Protein AF-A0A512RPQ0-F1 (afdb_monomer_lite)

Structure (mmCIF, N/CA/C/O backbone):
data_AF-A0A512RPQ0-F1
#
_entry.id   AF-A0A512RPQ0-F1
#
loop_
_atom_site.group_PDB
_atom_site.id
_atom_site.type_symbol
_atom_site.label_atom_id
_atom_site.label_alt_id
_atom_site.lab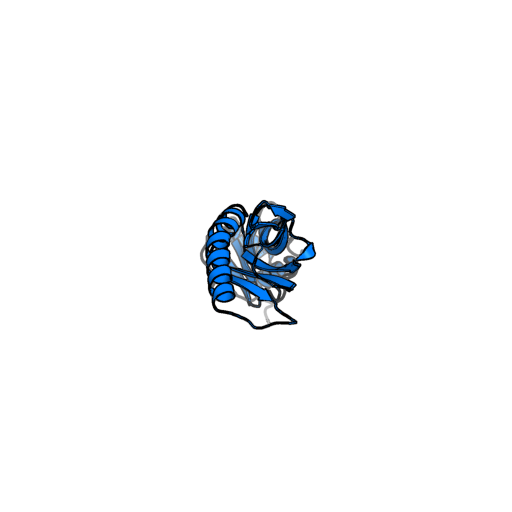el_comp_id
_atom_site.label_asym_id
_atom_site.label_entity_id
_atom_site.label_seq_id
_atom_site.pdbx_PDB_ins_code
_atom_site.Cartn_x
_atom_site.Cartn_y
_atom_site.Cartn_z
_atom_site.occupancy
_atom_site.B_iso_or_equiv
_atom_site.auth_seq_id
_atom_site.auth_comp_id
_atom_site.auth_asym_id
_atom_site.auth_atom_id
_atom_site.pdbx_PDB_model_num
ATOM 1 N N . MET A 1 1 ? -21.078 -18.024 54.873 1.00 38.22 1 MET A N 1
ATOM 2 C CA . MET A 1 1 ? -20.255 -17.509 53.762 1.00 38.22 1 MET A CA 1
ATOM 3 C C . MET A 1 1 ? -21.151 -16.568 52.993 1.00 38.22 1 MET A C 1
ATOM 5 O O . MET A 1 1 ? -22.166 -17.010 52.478 1.00 38.22 1 MET A O 1
ATOM 9 N N . THR A 1 2 ? -20.891 -15.272 53.087 1.00 39.38 2 THR A N 1
ATOM 10 C CA . THR A 1 2 ? -21.683 -14.231 52.428 1.00 39.38 2 THR A CA 1
ATOM 11 C C . THR A 1 2 ? -21.355 -14.255 50.941 1.00 39.38 2 THR A C 1
ATOM 13 O O . THR A 1 2 ? -20.220 -13.946 50.581 1.00 39.38 2 THR A O 1
ATOM 16 N N . HIS A 1 3 ? -22.319 -14.639 50.102 1.00 40.72 3 HIS A N 1
ATOM 17 C CA . HIS A 1 3 ? -22.303 -14.261 48.693 1.00 40.72 3 HIS A CA 1
ATOM 18 C C . HIS A 1 3 ? -22.231 -12.733 48.670 1.00 40.72 3 HIS A C 1
ATOM 20 O O . HIS A 1 3 ? -23.158 -12.063 49.116 1.00 40.72 3 HIS A O 1
ATOM 26 N N . LYS A 1 4 ? -21.081 -12.176 48.285 1.00 47.78 4 LYS A N 1
ATOM 27 C CA . LYS A 1 4 ? -21.067 -10.804 47.793 1.00 47.78 4 LYS A CA 1
ATOM 28 C C . LYS A 1 4 ? -21.765 -10.888 46.445 1.00 47.78 4 LYS A C 1
ATOM 30 O O . LYS A 1 4 ? -21.230 -11.530 45.546 1.00 47.78 4 LYS A O 1
ATOM 35 N N . ASP A 1 5 ? -22.965 -10.332 46.354 1.00 57.91 5 ASP A N 1
ATOM 36 C CA . ASP A 1 5 ? -23.601 -10.082 45.067 1.00 57.91 5 ASP A CA 1
ATOM 37 C C . ASP A 1 5 ? -22.694 -9.091 44.335 1.00 57.91 5 ASP A C 1
ATOM 39 O O . ASP A 1 5 ? -22.579 -7.924 44.721 1.00 57.91 5 ASP A O 1
ATOM 43 N N . TYR A 1 6 ? -21.930 -9.598 43.371 1.00 57.50 6 TYR A N 1
ATOM 44 C CA . TYR A 1 6 ? -21.186 -8.747 42.457 1.00 57.50 6 TYR A CA 1
ATOM 45 C C . TYR A 1 6 ? -22.211 -8.040 41.563 1.00 57.50 6 TYR A C 1
ATOM 47 O O . TYR A 1 6 ? -23.157 -8.700 41.123 1.00 57.50 6 TYR A O 1
ATOM 55 N N . PRO A 1 7 ? -22.074 -6.723 41.327 1.00 77.00 7 PRO A N 1
ATOM 56 C CA . PRO A 1 7 ? -22.971 -6.025 40.417 1.00 77.00 7 PRO A CA 1
ATOM 57 C C . PRO A 1 7 ? -22.894 -6.664 39.029 1.00 77.00 7 PRO A C 1
ATOM 59 O O . PRO A 1 7 ? -21.823 -7.088 38.590 1.00 77.00 7 PRO A O 1
ATOM 62 N N . THR A 1 8 ? -24.027 -6.725 38.337 1.00 88.69 8 THR A N 1
ATOM 63 C CA . THR A 1 8 ? -24.054 -7.075 36.912 1.00 88.69 8 THR A CA 1
ATOM 64 C C . THR A 1 8 ? -23.288 -6.024 36.099 1.00 88.69 8 THR A C 1
ATOM 66 O O . THR A 1 8 ? -23.140 -4.878 36.536 1.00 88.69 8 THR A O 1
ATOM 69 N N . MET A 1 9 ? -22.830 -6.375 34.890 1.00 91.75 9 MET A N 1
ATOM 70 C CA . MET A 1 9 ? -22.180 -5.415 33.979 1.00 91.75 9 MET A CA 1
ATOM 71 C C . MET A 1 9 ? -23.060 -4.181 33.750 1.00 91.75 9 MET A C 1
ATOM 73 O O . MET A 1 9 ? -22.595 -3.050 33.846 1.00 91.75 9 MET A O 1
ATOM 77 N N . THR A 1 10 ? -24.359 -4.398 33.530 1.00 91.38 10 THR A N 1
ATOM 78 C CA . THR A 1 10 ? -25.338 -3.325 33.320 1.00 91.38 10 THR A CA 1
ATOM 79 C C . THR A 1 10 ? -25.443 -2.388 34.521 1.00 91.38 10 THR A C 1
ATOM 81 O O . THR A 1 10 ? -25.441 -1.171 34.343 1.00 91.38 10 THR A O 1
ATOM 84 N N . GLU A 1 11 ? -25.512 -2.924 35.741 1.00 92.12 11 GLU A N 1
ATOM 85 C CA . GLU A 1 11 ? -25.555 -2.108 36.963 1.00 92.12 11 GLU A CA 1
ATOM 86 C C . GLU A 1 11 ? -24.256 -1.324 37.171 1.00 92.12 11 GLU A C 1
ATOM 88 O O . GLU A 1 11 ? -24.291 -0.167 37.588 1.00 92.12 11 GLU A O 1
ATOM 93 N N . TYR A 1 12 ? -23.112 -1.934 36.861 1.00 92.75 12 TYR A N 1
ATOM 94 C CA . TYR A 1 12 ? -21.813 -1.277 36.936 1.00 92.75 12 TYR A CA 1
ATOM 95 C C . TYR A 1 12 ? -21.713 -0.095 35.965 1.00 92.75 12 TYR A C 1
ATOM 97 O O . TYR A 1 12 ? -21.426 1.028 36.390 1.00 92.75 12 TYR A O 1
ATOM 105 N N . CYS A 1 13 ? -22.023 -0.321 34.685 1.00 93.31 13 CYS A N 1
ATOM 106 C CA . CYS A 1 13 ? -21.979 0.715 33.658 1.00 93.31 13 CYS A CA 1
ATOM 107 C C . CYS A 1 13 ? -22.966 1.857 33.956 1.00 93.31 13 CYS A C 1
ATOM 109 O O . CYS A 1 13 ? -22.614 3.032 33.822 1.00 93.31 13 CYS A O 1
ATOM 111 N N . GLN A 1 14 ? -24.178 1.540 34.429 1.00 93.38 14 GLN A N 1
ATOM 112 C CA . GLN A 1 14 ? -25.149 2.552 34.863 1.00 93.38 14 GLN A CA 1
ATOM 113 C C . GLN A 1 14 ? -24.610 3.380 36.020 1.00 93.38 14 GLN A C 1
ATOM 115 O O . GLN A 1 14 ? -24.594 4.600 35.931 1.00 93.38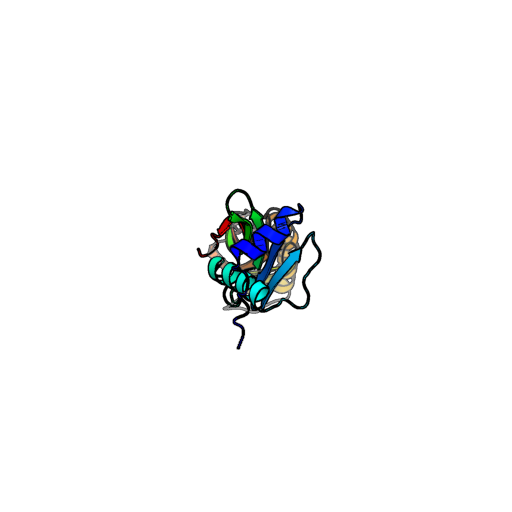 14 GLN A O 1
ATOM 120 N N . LYS A 1 15 ? -24.085 2.747 37.068 1.00 92.75 15 LYS A N 1
ATOM 121 C CA . LYS A 1 15 ? -23.575 3.461 38.243 1.00 92.75 15 LYS A CA 1
ATOM 122 C C . LYS A 1 15 ? -22.440 4.437 37.915 1.00 92.75 15 LYS A C 1
ATOM 124 O O . LYS A 1 15 ? -22.355 5.500 38.530 1.00 92.75 15 LYS A O 1
ATOM 129 N N . ILE A 1 16 ? -21.556 4.085 36.981 1.00 91.75 16 ILE A N 1
ATOM 130 C CA . ILE A 1 16 ? -20.488 4.991 36.527 1.00 91.75 16 ILE A CA 1
ATOM 131 C C . ILE A 1 16 ? -21.090 6.174 35.770 1.00 91.75 16 ILE A C 1
ATOM 133 O O . ILE A 1 16 ? -20.804 7.332 36.075 1.00 91.75 16 ILE A O 1
ATOM 137 N N . THR A 1 17 ? -21.966 5.885 34.812 1.00 92.75 17 THR A N 1
ATOM 138 C CA . THR A 1 17 ? -22.524 6.907 33.917 1.00 92.75 17 THR A CA 1
ATOM 139 C C . THR A 1 17 ? -23.628 7.761 34.555 1.00 92.75 17 THR A C 1
ATOM 141 O O . THR A 1 17 ? -23.876 8.876 34.100 1.00 92.75 17 THR A O 1
ATOM 144 N N . GLU A 1 18 ? -24.224 7.323 35.669 1.00 88.94 18 GLU A N 1
ATOM 145 C CA . GLU A 1 18 ? -25.220 8.059 36.467 1.00 88.94 18 GLU A CA 1
ATOM 146 C C . GLU A 1 18 ? -24.722 9.438 36.923 1.00 88.94 18 GLU A C 1
ATOM 148 O O . GLU A 1 18 ? -25.510 10.381 37.018 1.00 88.94 18 GLU A O 1
ATOM 153 N N . ASN A 1 19 ? -23.415 9.579 37.170 1.00 84.75 19 ASN A N 1
ATOM 154 C CA . ASN A 1 19 ? -22.797 10.844 37.582 1.00 84.75 19 ASN A CA 1
ATOM 155 C C . ASN A 1 19 ? -22.279 11.681 36.398 1.00 84.75 19 ASN A C 1
ATOM 157 O O . ASN A 1 19 ? -21.531 12.636 36.603 1.00 84.75 19 ASN A O 1
ATOM 161 N N . GLY A 1 20 ? -22.654 11.325 35.166 1.00 88.62 20 GLY A N 1
ATOM 162 C CA . GLY A 1 20 ? -22.197 11.986 33.943 1.00 88.62 20 GLY A CA 1
ATOM 163 C C . GLY A 1 20 ? -20.770 11.623 33.531 1.00 88.62 20 GLY A C 1
ATOM 164 O O . GLY A 1 20 ? -20.212 12.298 32.671 1.00 88.62 20 GLY A O 1
ATOM 165 N N . GLN A 1 21 ? -20.174 10.590 34.138 1.00 94.44 21 GLN A N 1
ATOM 166 C CA . GLN A 1 21 ? -18.885 10.067 33.689 1.00 94.44 21 GLN A CA 1
ATOM 167 C C . GLN A 1 21 ? -19.060 9.283 32.384 1.00 94.44 21 GLN A C 1
ATOM 169 O O . GLN A 1 21 ? -20.107 8.674 32.161 1.00 94.44 21 GLN A O 1
ATOM 174 N N . GLN A 1 22 ? -18.035 9.272 31.539 1.00 95.81 22 GLN A N 1
ATOM 175 C CA . GLN A 1 22 ? -18.011 8.510 30.293 1.00 95.81 22 GLN A CA 1
ATOM 176 C C . GLN A 1 22 ? -17.187 7.246 30.485 1.00 95.81 22 GLN A C 1
ATOM 178 O O . GLN A 1 22 ? -16.005 7.336 30.792 1.00 95.81 22 GLN A O 1
ATOM 183 N N . LEU A 1 23 ? -17.815 6.086 30.309 1.00 97.06 23 LEU A N 1
ATOM 184 C CA . LEU A 1 23 ? -17.139 4.792 30.273 1.00 97.06 23 LEU A CA 1
ATOM 185 C C . LEU A 1 23 ? -16.876 4.422 28.813 1.00 97.06 23 LEU A C 1
ATOM 187 O O . LEU A 1 23 ? -17.834 4.322 28.043 1.00 97.06 23 LEU A O 1
ATOM 191 N N . CYS A 1 24 ? -15.610 4.217 28.462 1.00 98.00 24 CYS A N 1
ATOM 192 C CA . CYS A 1 24 ? -15.163 3.873 27.118 1.00 98.00 24 CYS A CA 1
ATOM 193 C C . CYS A 1 24 ? -14.349 2.576 27.135 1.00 98.00 24 CYS A C 1
ATOM 195 O O . CYS A 1 24 ? -13.594 2.331 28.079 1.00 98.00 24 CYS A O 1
ATOM 197 N N . VAL A 1 25 ? -14.501 1.766 26.090 1.00 98.00 25 VAL A N 1
ATOM 198 C CA . VAL A 1 25 ? -13.551 0.708 25.739 1.00 98.00 25 VAL A CA 1
ATOM 199 C C . VAL A 1 25 ? -13.024 1.004 24.343 1.00 98.00 25 VAL A C 1
ATOM 201 O O . VAL A 1 25 ? -13.810 1.097 23.401 1.00 98.00 25 VAL A O 1
ATOM 204 N N . SER A 1 26 ? -11.711 1.154 24.219 1.00 98.06 26 SER A N 1
ATOM 205 C CA . SER A 1 26 ? -11.010 1.405 22.961 1.00 98.06 26 SER A CA 1
ATOM 206 C C . SER A 1 26 ? -10.099 0.242 22.603 1.00 98.06 26 SER A C 1
ATOM 208 O O . SER A 1 26 ? -9.680 -0.519 23.477 1.00 98.06 26 SER A O 1
ATOM 210 N N . TRP A 1 27 ? -9.771 0.110 21.324 1.00 97.75 27 TRP A N 1
ATOM 211 C CA . TRP A 1 27 ? -8.785 -0.849 20.844 1.00 97.75 27 TRP A CA 1
ATOM 212 C C . TRP A 1 27 ? -7.897 -0.250 19.768 1.00 97.75 27 TRP A C 1
ATOM 214 O O . TRP A 1 27 ? -8.285 0.654 19.027 1.00 97.75 27 TRP A O 1
ATOM 224 N N . ASN A 1 28 ? -6.690 -0.793 19.696 1.00 97.31 28 ASN A N 1
ATOM 225 C CA . ASN A 1 28 ? -5.739 -0.539 18.632 1.00 97.31 28 ASN A CA 1
ATOM 226 C C . ASN A 1 28 ? -4.944 -1.823 18.392 1.00 97.31 28 ASN A C 1
ATOM 228 O O . ASN A 1 28 ? -4.470 -2.451 19.344 1.00 97.31 28 ASN A O 1
ATOM 232 N N . GLY A 1 29 ? -4.819 -2.235 17.138 1.00 95.81 29 GLY A N 1
ATOM 233 C CA . GLY A 1 29 ? -4.060 -3.429 16.802 1.00 95.81 29 GLY A CA 1
ATOM 234 C C . GLY A 1 29 ? -3.979 -3.701 15.313 1.00 95.81 29 GLY A C 1
ATOM 235 O O . GLY A 1 29 ? -4.587 -3.009 14.508 1.00 95.81 29 GLY A O 1
ATOM 236 N N . GLY A 1 30 ? -3.222 -4.730 14.961 1.00 94.12 30 GLY A N 1
ATOM 237 C CA . GLY A 1 30 ? -2.952 -5.124 13.588 1.00 94.12 30 GLY A CA 1
ATOM 238 C C . GLY A 1 30 ? -1.666 -5.932 13.462 1.00 94.12 30 GLY A C 1
ATOM 239 O O . GLY A 1 30 ? -0.880 -6.024 14.414 1.00 94.12 30 GLY A O 1
ATOM 240 N N . HIS A 1 31 ? -1.445 -6.487 12.269 1.00 86.81 31 HIS A N 1
ATOM 241 C CA . HIS A 1 31 ? -0.283 -7.288 11.848 1.00 86.81 31 HIS A CA 1
ATOM 242 C C . HIS A 1 31 ? -0.066 -8.578 12.651 1.00 86.81 31 HIS A C 1
ATOM 244 O O . HIS A 1 31 ? -0.156 -9.659 12.079 1.00 86.81 31 HIS A O 1
ATOM 250 N N . ASP A 1 32 ? 0.162 -8.480 13.961 1.00 90.69 32 ASP A N 1
ATOM 251 C CA . ASP A 1 32 ? 0.341 -9.598 14.901 1.00 90.69 32 ASP A CA 1
ATOM 252 C C . ASP A 1 32 ? 0.050 -9.218 16.373 1.00 90.69 32 ASP A C 1
ATOM 254 O O . ASP A 1 32 ? 0.278 -10.019 17.287 1.00 90.69 32 ASP A O 1
ATOM 258 N N . SER A 1 33 ? -0.387 -7.985 16.650 1.00 93.19 33 SER A N 1
ATOM 259 C CA . SER A 1 33 ? -0.555 -7.505 18.023 1.00 93.19 33 SER A CA 1
ATOM 260 C C . SER A 1 33 ? -1.621 -6.433 18.144 1.00 93.19 33 SER A C 1
ATOM 262 O O . SER A 1 33 ? -1.824 -5.641 17.233 1.00 93.19 33 SER A O 1
ATOM 264 N N . GLY A 1 34 ? -2.250 -6.361 19.308 1.00 94.69 34 GLY A N 1
ATOM 265 C CA . GLY A 1 34 ? -3.206 -5.318 19.628 1.00 94.69 34 GLY A CA 1
ATOM 266 C C . GLY A 1 34 ? -3.589 -5.365 21.093 1.00 94.69 34 GLY A C 1
ATOM 267 O O . GLY A 1 34 ? -3.146 -6.245 21.839 1.00 94.69 34 GLY A O 1
ATOM 268 N N . TYR A 1 35 ? -4.396 -4.403 21.505 1.00 95.44 35 TYR A N 1
ATOM 269 C CA . TYR A 1 35 ? -4.882 -4.307 22.869 1.00 95.44 35 TYR A CA 1
ATOM 270 C C . TYR A 1 35 ? -6.280 -3.701 22.910 1.00 95.44 35 TYR A C 1
ATOM 272 O O . TYR A 1 35 ? -6.686 -2.964 22.013 1.00 95.44 35 TYR A O 1
ATOM 280 N N . PHE A 1 36 ? -6.986 -4.014 23.993 1.00 97.38 36 PHE A N 1
ATOM 281 C CA . PHE A 1 36 ? -8.195 -3.324 24.411 1.00 97.38 36 PHE A CA 1
ATOM 282 C C . PHE A 1 36 ? -7.905 -2.614 25.729 1.00 97.38 36 PHE A C 1
ATOM 284 O O . PHE A 1 36 ? -7.270 -3.179 26.620 1.00 97.38 36 PHE A O 1
ATOM 291 N N . GLU A 1 37 ? -8.398 -1.394 25.863 1.00 97.44 37 GLU A N 1
ATOM 292 C CA . GLU A 1 37 ? -8.243 -0.569 27.052 1.00 97.44 37 GLU A CA 1
ATOM 293 C C . GLU A 1 37 ? -9.599 -0.033 27.486 1.00 97.44 37 GLU A C 1
ATOM 295 O O . GLU A 1 37 ? -10.428 0.355 26.668 1.00 97.44 37 GLU A O 1
ATOM 300 N N . MET A 1 38 ? -9.822 0.004 28.797 1.00 97.94 38 MET A N 1
ATOM 301 C CA . MET A 1 38 ? -10.979 0.669 29.382 1.00 97.94 38 MET A CA 1
ATOM 302 C C . MET A 1 38 ? -10.546 2.011 29.963 1.00 97.94 38 MET A C 1
ATOM 304 O O . MET A 1 38 ? -9.539 2.084 30.670 1.00 97.94 38 MET A O 1
ATOM 308 N N . SER A 1 39 ? -11.338 3.055 29.734 1.00 97.62 39 SER A N 1
ATOM 309 C CA . SER A 1 39 ? -11.136 4.367 30.346 1.00 97.62 39 SER A CA 1
ATOM 310 C C . SER A 1 39 ? -12.424 4.940 30.934 1.00 97.62 39 SER A C 1
ATOM 312 O O . SER A 1 39 ? -13.539 4.630 30.498 1.00 97.62 39 SER A O 1
ATOM 314 N N . ILE A 1 40 ? -12.270 5.783 31.957 1.00 96.56 40 ILE A N 1
ATOM 315 C CA . ILE A 1 40 ? -13.357 6.585 32.522 1.00 96.56 40 ILE A CA 1
ATOM 316 C C . ILE A 1 40 ? -12.955 8.051 32.432 1.00 96.56 40 ILE A C 1
ATOM 318 O O . ILE A 1 40 ? -11.970 8.451 33.041 1.00 96.56 40 ILE A O 1
ATOM 322 N N . ASN A 1 41 ? -13.734 8.863 31.713 1.00 95.06 41 ASN A N 1
ATOM 323 C CA . ASN A 1 41 ? -13.396 10.264 31.431 1.00 95.06 41 ASN A CA 1
ATOM 324 C C . ASN A 1 41 ? -11.974 10.420 30.854 1.00 95.06 41 ASN A C 1
ATOM 326 O O . ASN A 1 41 ? -11.223 11.273 31.318 1.00 95.06 41 ASN A O 1
ATOM 330 N N . GLU A 1 42 ? -11.609 9.570 29.888 1.00 93.69 42 GLU A N 1
ATOM 331 C CA . GLU A 1 42 ? -10.286 9.539 29.234 1.00 93.69 42 GLU A CA 1
ATOM 332 C C . GLU A 1 42 ? -9.121 9.070 30.134 1.00 93.69 42 GLU A C 1
ATOM 334 O O . GLU A 1 42 ? -7.993 8.944 29.663 1.00 93.69 42 GLU A O 1
ATOM 339 N N . GLU A 1 43 ? -9.363 8.740 31.409 1.00 96.88 43 GLU A N 1
ATOM 340 C CA . GLU A 1 43 ? -8.353 8.128 32.281 1.00 96.88 43 GLU A CA 1
ATOM 341 C C . GLU A 1 43 ? -8.367 6.601 32.124 1.00 96.88 43 GLU A C 1
ATOM 343 O O . GLU A 1 43 ? -9.354 5.941 32.467 1.00 96.88 43 GLU A O 1
ATOM 348 N N . ILE A 1 44 ? -7.270 6.043 31.599 1.00 96.81 44 ILE A N 1
ATOM 349 C CA . ILE A 1 44 ? -7.082 4.599 31.400 1.00 96.81 44 ILE A CA 1
ATOM 350 C C . ILE A 1 44 ? -7.046 3.877 32.750 1.00 96.81 44 ILE A C 1
ATOM 352 O O . ILE A 1 44 ? -6.416 4.318 33.714 1.00 96.81 44 ILE A O 1
ATOM 356 N N . ILE A 1 45 ? -7.718 2.732 32.809 1.00 96.38 45 ILE A N 1
ATOM 357 C CA . ILE A 1 45 ? -7.700 1.838 33.961 1.00 96.38 45 ILE A CA 1
ATOM 358 C C . ILE A 1 45 ? -6.556 0.836 33.783 1.00 96.38 45 ILE A C 1
ATOM 360 O O . ILE A 1 45 ? -6.735 -0.222 33.189 1.00 96.38 45 ILE A O 1
ATOM 364 N N . ASP A 1 46 ? -5.391 1.146 34.355 1.00 93.00 46 ASP A N 1
ATOM 365 C CA . ASP A 1 46 ? -4.176 0.318 34.234 1.00 93.00 46 ASP A CA 1
ATOM 366 C C . ASP A 1 46 ? -4.321 -1.104 34.806 1.00 93.00 46 ASP A C 1
ATOM 368 O O . ASP A 1 46 ? -3.556 -2.011 34.480 1.00 93.00 46 ASP A O 1
ATOM 372 N N . THR A 1 47 ? -5.239 -1.310 35.753 1.00 94.12 47 THR A N 1
ATOM 373 C CA . THR A 1 47 ? -5.447 -2.615 36.401 1.00 94.12 47 THR A CA 1
ATOM 374 C C . THR A 1 47 ? -6.937 -2.893 36.556 1.00 94.12 47 THR A C 1
ATOM 376 O O . THR A 1 47 ? -7.489 -2.665 37.638 1.00 94.12 47 THR A O 1
ATOM 379 N N . PRO A 1 48 ? -7.599 -3.358 35.481 1.00 94.44 48 PRO A N 1
ATOM 380 C CA . PRO A 1 48 ? -9.015 -3.672 35.520 1.00 94.44 48 PRO A CA 1
ATOM 381 C C . PRO A 1 48 ? -9.300 -4.831 36.486 1.00 94.44 48 PRO A C 1
ATOM 383 O O . PRO A 1 48 ? -8.550 -5.809 36.543 1.00 94.44 48 PRO A O 1
ATOM 386 N N . ASP A 1 49 ? -10.384 -4.731 37.251 1.00 94.81 49 ASP A N 1
ATOM 387 C CA . ASP A 1 49 ? -10.910 -5.828 38.063 1.00 94.81 49 ASP A CA 1
ATOM 388 C C . ASP A 1 49 ? -11.628 -6.893 37.208 1.00 94.81 49 ASP A C 1
ATOM 390 O O . ASP A 1 49 ? -11.763 -6.757 35.992 1.00 94.81 49 ASP A O 1
ATOM 394 N N . ASP A 1 50 ? -12.077 -7.987 37.831 1.00 94.81 50 ASP A N 1
ATOM 395 C CA . ASP A 1 50 ? -12.720 -9.106 37.123 1.00 94.81 50 ASP A CA 1
ATOM 396 C C . ASP A 1 50 ? -13.943 -8.671 36.291 1.00 94.81 50 ASP A C 1
ATOM 398 O O . ASP A 1 50 ? -14.186 -9.222 35.219 1.00 94.81 50 ASP A O 1
ATOM 402 N N . LEU A 1 51 ? -14.720 -7.687 36.763 1.00 93.56 51 LEU A N 1
ATOM 403 C CA . LEU A 1 51 ? -15.914 -7.219 36.057 1.00 93.56 51 LEU A CA 1
ATOM 404 C C . LEU A 1 51 ? -15.543 -6.308 34.885 1.00 93.56 51 LEU A C 1
ATOM 406 O O . LEU A 1 51 ? -16.145 -6.408 33.819 1.00 93.56 51 LEU A O 1
ATOM 410 N N . GLN A 1 52 ? -14.549 -5.442 35.075 1.00 95.31 52 GLN A N 1
ATOM 411 C CA . GLN A 1 52 ? -14.021 -4.583 34.019 1.00 95.31 52 GLN A CA 1
ATOM 412 C C . GLN A 1 52 ? -13.365 -5.404 32.902 1.00 95.31 52 GLN A C 1
ATOM 414 O O . GLN A 1 52 ? -13.636 -5.144 31.733 1.00 95.31 52 GLN A O 1
ATOM 419 N N . ASN A 1 53 ? -12.588 -6.439 33.247 1.00 96.00 53 ASN A N 1
ATOM 420 C CA . ASN A 1 53 ? -12.045 -7.383 32.265 1.00 96.00 53 ASN A CA 1
ATOM 421 C C . ASN A 1 53 ? -13.163 -8.106 31.511 1.00 96.00 53 ASN A C 1
ATOM 423 O O . ASN A 1 53 ? -13.117 -8.182 30.294 1.00 96.00 53 ASN A O 1
ATOM 427 N N . ALA A 1 54 ? -14.219 -8.546 32.199 1.00 94.88 54 ALA A N 1
ATOM 428 C CA . ALA A 1 54 ? -15.338 -9.201 31.528 1.00 94.88 54 ALA A CA 1
ATOM 429 C C . ALA A 1 54 ? -16.089 -8.266 30.553 1.00 94.88 54 ALA A C 1
ATOM 431 O O . ALA A 1 54 ? -16.653 -8.734 29.567 1.00 94.88 54 ALA A O 1
ATOM 432 N N . ILE A 1 55 ? -16.113 -6.951 30.812 1.00 95.88 55 ILE A N 1
ATOM 433 C CA . ILE A 1 55 ? -16.631 -5.961 29.854 1.00 95.88 55 ILE A CA 1
ATOM 434 C C . ILE A 1 55 ? -15.686 -5.845 28.655 1.00 95.88 55 ILE A C 1
ATOM 436 O O . ILE A 1 55 ? -16.163 -5.857 27.528 1.00 95.88 55 ILE A O 1
ATOM 440 N N . ILE A 1 56 ? -14.372 -5.755 28.883 1.00 96.56 56 ILE A N 1
ATOM 441 C CA . ILE A 1 56 ? -13.370 -5.724 27.806 1.00 96.56 56 ILE A CA 1
ATOM 442 C C . ILE A 1 56 ? -13.500 -6.967 26.916 1.00 96.56 56 ILE A C 1
ATOM 444 O O . ILE A 1 56 ? -13.608 -6.823 25.702 1.00 96.56 56 ILE A O 1
ATOM 448 N N . ASP A 1 57 ? -13.579 -8.155 27.516 1.00 95.25 57 ASP A N 1
ATOM 449 C CA . ASP A 1 57 ? -13.743 -9.429 26.809 1.00 95.25 57 ASP A CA 1
ATOM 450 C C . ASP A 1 57 ? -15.036 -9.447 25.981 1.00 95.25 57 ASP A C 1
ATOM 452 O O . ASP A 1 57 ? -15.021 -9.847 24.822 1.00 95.25 57 ASP A O 1
ATOM 456 N N . LEU A 1 58 ? -16.150 -8.939 26.530 1.00 95.00 58 LEU A N 1
ATOM 457 C CA . LEU A 1 58 ? -17.404 -8.810 25.782 1.00 95.00 58 LEU A CA 1
ATOM 458 C C . LEU A 1 58 ? -17.231 -7.926 24.540 1.00 95.00 58 LEU A C 1
ATOM 460 O O . LEU A 1 58 ? -17.764 -8.260 23.483 1.00 95.00 58 LEU A O 1
ATOM 464 N N . ILE A 1 59 ? -16.526 -6.796 24.657 1.00 96.19 59 ILE A N 1
ATOM 465 C CA . ILE A 1 59 ? -16.266 -5.926 23.505 1.00 96.19 59 ILE A CA 1
ATOM 466 C C . ILE A 1 59 ? -15.361 -6.637 22.495 1.00 96.19 59 ILE A C 1
ATOM 468 O O . ILE A 1 59 ? -15.694 -6.659 21.312 1.00 96.19 59 ILE A O 1
ATOM 472 N N . ALA A 1 60 ? -14.281 -7.274 22.952 1.00 95.06 60 ALA A N 1
ATOM 473 C CA . ALA A 1 60 ? -13.344 -8.004 22.101 1.00 95.06 60 ALA A CA 1
ATOM 474 C C . ALA A 1 60 ? -14.011 -9.146 21.316 1.00 95.06 60 ALA A C 1
ATOM 476 O O . ALA A 1 60 ? -13.765 -9.311 20.122 1.00 95.06 60 ALA A O 1
ATOM 477 N N . ASP A 1 61 ? -14.916 -9.887 21.956 1.00 93.62 61 ASP A N 1
ATOM 478 C CA . ASP A 1 61 ? -15.682 -10.961 21.319 1.00 93.62 61 ASP A CA 1
ATOM 479 C C . ASP A 1 61 ? -16.665 -10.437 20.254 1.00 93.62 61 ASP A C 1
ATOM 481 O O . ASP A 1 61 ? -17.029 -11.172 19.337 1.00 93.62 61 ASP A O 1
ATOM 485 N N . ASN A 1 62 ? -17.119 -9.181 20.360 1.00 94.00 62 ASN A N 1
ATOM 486 C CA . ASN A 1 62 ? -18.061 -8.581 19.408 1.00 94.00 62 ASN A CA 1
ATOM 487 C C . ASN A 1 62 ? -17.379 -7.858 18.240 1.00 94.00 62 ASN A C 1
ATOM 489 O O . ASN A 1 62 ? -18.016 -7.680 17.202 1.00 94.00 62 ASN A O 1
ATOM 493 N N . THR A 1 63 ? -16.124 -7.431 18.390 1.00 92.06 63 THR A N 1
ATOM 494 C CA . THR A 1 63 ? -15.347 -6.841 17.287 1.00 92.06 63 THR A CA 1
ATOM 495 C C . THR A 1 63 ? -14.691 -7.900 16.396 1.00 92.06 63 THR A C 1
ATOM 497 O O . THR A 1 63 ? -14.314 -7.592 15.272 1.00 92.06 63 THR A O 1
ATOM 500 N N . ASP A 1 64 ? -14.604 -9.153 16.864 1.00 89.19 64 ASP A N 1
ATOM 501 C CA . ASP A 1 64 ? -14.097 -10.323 16.121 1.00 89.19 64 ASP A CA 1
ATOM 502 C C . ASP A 1 64 ? -12.646 -10.170 15.617 1.00 89.19 64 ASP A C 1
ATOM 504 O O . ASP A 1 64 ? -12.217 -10.818 14.662 1.00 89.19 64 ASP A O 1
ATOM 508 N N . TYR A 1 65 ? -11.846 -9.331 16.287 1.00 89.69 65 TYR A N 1
ATOM 509 C CA . TYR A 1 65 ? -10.428 -9.147 15.954 1.00 89.69 65 TYR A CA 1
ATOM 510 C C . TYR A 1 65 ? -9.515 -10.238 16.519 1.00 89.69 65 TYR A C 1
ATOM 512 O O . TYR A 1 65 ? -8.374 -10.384 16.072 1.00 89.69 65 TYR A O 1
ATOM 520 N N . GLY A 1 66 ? -10.002 -11.043 17.469 1.00 87.25 66 GLY A N 1
ATOM 521 C CA . GLY A 1 66 ? -9.274 -12.180 18.030 1.00 87.25 66 GLY A CA 1
ATOM 522 C C . GLY A 1 66 ? -7.881 -11.794 18.536 1.00 87.25 66 GLY A C 1
ATOM 523 O O . GLY A 1 66 ? -7.741 -11.026 19.481 1.00 87.25 66 GLY A O 1
ATOM 524 N N . SER A 1 67 ? -6.834 -12.344 17.913 1.00 86.56 67 SER A N 1
ATOM 525 C CA . SER A 1 67 ? -5.437 -12.043 18.256 1.00 86.56 67 SER A CA 1
ATOM 526 C C . SER A 1 67 ? -4.837 -10.859 17.489 1.00 86.56 67 SER A C 1
ATOM 528 O O . SER A 1 67 ? -3.627 -10.671 17.563 1.00 86.56 67 SER A O 1
ATOM 530 N N . PHE A 1 68 ? -5.635 -10.121 16.710 1.00 92.75 68 PHE A N 1
ATOM 531 C CA . PHE A 1 68 ? -5.184 -9.074 15.781 1.00 92.75 68 PHE A CA 1
ATOM 532 C C . PHE A 1 68 ? -4.185 -9.560 14.713 1.00 92.75 68 PHE A C 1
ATOM 534 O O . PHE A 1 68 ? -3.462 -8.765 14.121 1.00 92.75 68 PHE A O 1
ATOM 541 N N . ALA A 1 69 ? -4.125 -10.873 14.469 1.00 89.88 69 ALA A N 1
ATOM 542 C CA . ALA A 1 69 ? -3.208 -11.454 13.495 1.00 89.88 69 ALA A CA 1
ATOM 543 C C . ALA A 1 69 ? -3.804 -11.370 12.086 1.00 89.88 69 ALA A C 1
ATOM 545 O O . ALA A 1 69 ? -4.895 -11.890 11.834 1.00 89.88 69 ALA A O 1
ATOM 546 N N . GLY A 1 70 ? -3.071 -10.760 11.159 1.00 87.69 70 GLY A N 1
ATOM 547 C CA . GLY A 1 70 ? -3.503 -10.575 9.775 1.00 87.69 70 GLY A CA 1
ATOM 548 C C . GLY A 1 70 ? -2.922 -9.309 9.154 1.00 87.69 70 GLY A C 1
ATOM 549 O O . GLY A 1 70 ? -2.335 -8.486 9.836 1.00 87.69 70 GLY A O 1
ATOM 550 N N . SER A 1 71 ? -3.088 -9.135 7.845 1.00 89.31 71 SER A N 1
ATOM 551 C CA . SER A 1 71 ? -2.567 -7.968 7.115 1.00 89.31 71 SER A CA 1
ATOM 552 C C . SER A 1 71 ? -3.542 -6.786 7.156 1.00 89.31 71 SER A C 1
ATOM 554 O O . SER A 1 71 ? -4.039 -6.348 6.118 1.00 89.31 71 SER A O 1
ATOM 556 N N . PHE A 1 72 ? -3.855 -6.323 8.364 1.00 94.19 72 PHE A N 1
ATOM 557 C CA . PHE A 1 72 ? -4.736 -5.185 8.611 1.00 94.19 72 PHE A CA 1
ATOM 558 C C . PHE A 1 72 ? -4.308 -4.421 9.863 1.00 94.19 72 PHE A C 1
ATOM 560 O O . PHE A 1 72 ? -3.603 -4.963 10.713 1.00 94.19 72 PHE A O 1
ATOM 567 N N . ASP A 1 73 ? -4.807 -3.198 9.971 1.00 95.50 73 ASP A N 1
ATOM 568 C CA . ASP A 1 73 ? -4.764 -2.339 11.145 1.00 95.50 73 ASP A CA 1
ATOM 569 C C . ASP A 1 73 ? -6.201 -1.988 11.549 1.00 95.50 73 ASP A C 1
ATOM 571 O O . ASP A 1 73 ? -7.079 -1.821 10.701 1.00 95.50 73 ASP A O 1
ATOM 575 N N . THR A 1 74 ? -6.468 -1.877 12.842 1.00 96.75 74 THR A N 1
ATOM 576 C CA . THR A 1 74 ? -7.760 -1.452 13.382 1.00 96.75 74 THR A CA 1
ATOM 577 C C . THR A 1 74 ? -7.568 -0.489 14.543 1.00 96.75 74 THR A C 1
ATOM 579 O O . THR A 1 74 ? -6.697 -0.671 15.397 1.00 96.75 74 THR A O 1
ATOM 582 N N . GLU A 1 75 ? -8.405 0.538 14.573 1.00 97.44 75 GLU A N 1
ATOM 583 C CA . GLU A 1 75 ? -8.565 1.438 15.706 1.00 97.44 75 GLU A CA 1
ATOM 584 C C . GLU A 1 75 ? -10.052 1.693 15.930 1.00 97.44 75 GLU A C 1
ATOM 586 O O . GLU A 1 75 ? -10.812 1.883 14.981 1.00 97.44 75 GLU A O 1
ATOM 591 N N . GLY A 1 76 ? -10.489 1.710 17.181 1.00 97.62 76 GLY A N 1
ATOM 592 C CA . GLY A 1 76 ? -11.883 1.999 17.470 1.00 97.62 76 GLY A CA 1
ATOM 593 C C . GLY A 1 76 ? -12.162 2.207 18.941 1.00 97.62 76 GLY A C 1
ATOM 594 O O . GLY A 1 76 ? -11.313 1.993 19.808 1.00 97.62 76 GLY A O 1
ATOM 595 N N . GLU A 1 77 ? -13.369 2.677 19.211 1.00 98.12 77 GLU A N 1
ATOM 596 C CA . GLU A 1 77 ? -13.830 2.977 20.555 1.00 98.12 77 GLU A CA 1
ATOM 597 C C . GLU A 1 77 ? -15.346 2.871 20.653 1.00 98.12 77 GLU A C 1
ATOM 599 O O . GLU A 1 77 ? -16.083 3.211 19.725 1.00 98.12 77 GLU A O 1
ATOM 604 N N . VAL A 1 78 ? -15.819 2.416 21.810 1.00 98.25 78 VAL A N 1
ATOM 605 C CA . VAL A 1 78 ? -17.238 2.367 22.149 1.00 98.25 78 VAL A CA 1
ATOM 606 C C . VAL A 1 78 ? -17.489 2.950 23.527 1.00 98.25 78 VAL A C 1
ATOM 608 O O . VAL A 1 78 ? -16.792 2.651 24.496 1.00 98.25 78 VAL A O 1
ATOM 611 N N . TYR A 1 79 ? -18.550 3.743 23.634 1.00 97.81 79 TYR A N 1
ATOM 612 C CA . TYR A 1 79 ? -18.972 4.378 24.874 1.00 97.81 79 TYR A CA 1
ATOM 613 C C . TYR A 1 79 ? -20.257 3.750 25.388 1.00 97.81 79 TYR A C 1
ATOM 615 O O . TYR A 1 79 ? -21.184 3.480 24.623 1.00 97.81 79 TYR A O 1
ATOM 623 N N . TYR A 1 80 ? -20.355 3.562 26.703 1.00 97.50 80 TYR A N 1
ATOM 624 C CA . TYR A 1 80 ? -21.610 3.118 27.295 1.00 97.50 80 TYR A CA 1
ATOM 625 C C . TYR A 1 80 ? -22.668 4.226 27.242 1.00 97.50 80 TYR A C 1
ATOM 627 O O . TYR A 1 80 ? -22.486 5.311 27.799 1.00 97.50 80 TYR A O 1
ATOM 635 N N . ASN A 1 81 ? -23.815 3.925 26.636 1.00 95.44 81 ASN A N 1
ATOM 636 C CA . ASN A 1 81 ? -24.966 4.811 26.572 1.00 95.44 81 ASN A CA 1
ATOM 637 C C . ASN A 1 81 ? -26.027 4.382 27.609 1.00 95.44 81 ASN A C 1
ATOM 639 O O . ASN A 1 81 ? -26.691 3.358 27.423 1.00 95.44 81 ASN A O 1
ATOM 643 N N . PRO A 1 82 ? -26.269 5.161 28.683 1.00 92.94 82 PRO A N 1
ATOM 644 C CA . PRO A 1 82 ? -27.218 4.781 29.734 1.00 92.94 82 PRO A CA 1
ATOM 645 C C . PRO A 1 82 ? -28.682 4.760 29.270 1.00 92.94 82 PRO A C 1
ATOM 647 O O . PRO A 1 82 ? -29.511 4.090 29.888 1.00 92.94 82 PRO A O 1
ATOM 650 N N . ALA A 1 83 ? -29.022 5.481 28.195 1.00 92.31 83 ALA A N 1
ATOM 651 C CA . ALA A 1 83 ? -30.386 5.527 27.676 1.00 92.31 83 ALA A CA 1
ATOM 652 C C . ALA A 1 83 ? -30.736 4.264 26.879 1.00 92.31 83 ALA A C 1
ATOM 654 O O . ALA A 1 83 ? -31.834 3.726 27.033 1.00 92.31 83 ALA A O 1
ATOM 655 N N . THR A 1 84 ? -29.809 3.790 26.042 1.00 92.62 84 THR A N 1
ATOM 656 C CA . THR A 1 84 ? -29.993 2.568 25.242 1.00 92.62 84 THR A CA 1
ATOM 657 C C . THR A 1 84 ? -29.537 1.313 25.981 1.00 92.62 84 THR A C 1
ATOM 659 O O . THR A 1 84 ? -30.026 0.232 25.669 1.00 92.62 84 THR A O 1
ATOM 662 N N . LYS A 1 85 ? -28.702 1.468 27.018 1.00 93.62 85 LYS A N 1
ATOM 663 C CA . LYS A 1 85 ? -28.036 0.401 27.783 1.00 93.62 85 LYS A CA 1
ATOM 664 C C . LYS A 1 85 ? -27.086 -0.454 26.935 1.00 93.62 85 LYS A C 1
ATOM 666 O O . LYS A 1 85 ? -26.869 -1.621 27.251 1.00 93.62 85 LYS A O 1
ATOM 671 N N . CYS A 1 86 ? -26.503 0.149 25.905 1.00 95.19 86 CYS A N 1
ATOM 672 C CA . CYS A 1 86 ? -25.578 -0.484 24.969 1.00 95.19 86 CYS A CA 1
ATOM 673 C C . CYS A 1 86 ? -24.242 0.264 24.965 1.00 95.19 86 CYS A C 1
ATOM 675 O O . CYS A 1 86 ? -24.187 1.439 25.332 1.00 95.19 86 CYS A O 1
ATOM 677 N N . PHE A 1 87 ? -23.189 -0.396 24.500 1.00 97.44 87 PHE A N 1
ATOM 678 C CA . PHE A 1 87 ? -21.981 0.275 24.033 1.00 97.44 87 PHE A CA 1
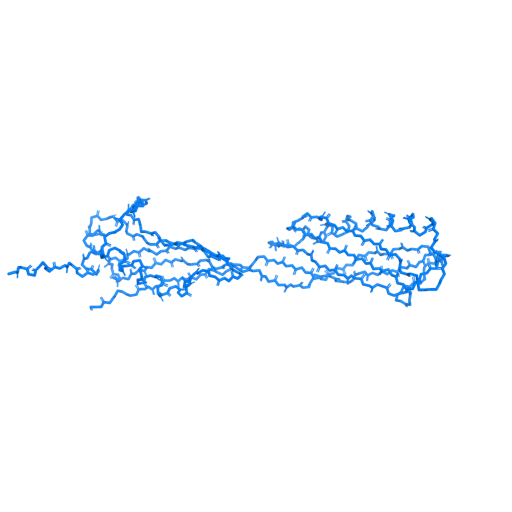ATOM 679 C C . PHE A 1 87 ? -22.176 0.698 22.578 1.00 97.44 87 PHE A C 1
ATOM 681 O O . PHE A 1 87 ? -22.613 -0.110 21.762 1.00 97.44 87 PHE A O 1
ATOM 688 N N . GLU A 1 88 ? -21.910 1.962 22.268 1.00 97.94 88 GLU A N 1
ATOM 689 C CA . GLU A 1 88 ? -22.095 2.556 20.942 1.00 97.94 88 GLU A CA 1
ATOM 690 C C . GLU A 1 88 ? -20.838 3.345 20.563 1.00 97.94 88 GLU A C 1
ATOM 692 O O . GLU A 1 88 ? -20.287 4.072 21.393 1.00 97.94 88 GLU A O 1
ATOM 697 N N . GLY A 1 89 ? -20.372 3.210 19.326 1.00 97.19 89 GLY A N 1
ATOM 698 C CA . GLY A 1 89 ? -19.168 3.897 18.872 1.00 97.19 89 GLY A CA 1
ATOM 699 C C . GLY A 1 89 ? -18.768 3.520 17.457 1.00 97.19 89 GLY A C 1
ATOM 700 O O . GLY A 1 89 ? -19.626 3.143 16.659 1.00 97.19 89 GLY A O 1
ATOM 701 N N . ASN A 1 90 ? -17.482 3.646 17.146 1.00 97.38 90 ASN A N 1
ATOM 702 C CA . ASN A 1 90 ? -16.969 3.443 15.798 1.00 97.38 90 ASN A CA 1
ATOM 703 C C . ASN A 1 90 ? -15.756 2.525 15.798 1.00 97.38 90 ASN A C 1
ATOM 705 O O . ASN A 1 90 ? -14.973 2.485 16.745 1.00 97.38 90 ASN A O 1
ATOM 709 N N . ASP A 1 91 ? -15.607 1.841 14.681 1.00 97.19 91 ASP A N 1
ATOM 710 C CA . ASP A 1 91 ? -14.466 1.028 14.322 1.00 97.19 91 ASP A CA 1
ATOM 711 C C . ASP A 1 91 ? -13.918 1.511 12.993 1.00 97.19 91 ASP A C 1
ATOM 713 O O . ASP A 1 91 ? -14.686 1.810 12.076 1.00 97.19 91 ASP A O 1
ATOM 717 N N . ARG A 1 92 ? -12.600 1.553 12.883 1.00 97.06 92 ARG A N 1
ATOM 718 C CA . ARG A 1 92 ? -11.905 1.828 11.643 1.00 97.06 92 ARG A CA 1
ATOM 719 C C . ARG A 1 92 ? -10.978 0.672 11.340 1.00 97.06 92 ARG A C 1
ATOM 721 O O . ARG A 1 92 ? -9.930 0.522 11.957 1.00 97.06 92 ARG A O 1
ATOM 728 N N . TYR A 1 93 ? -11.347 -0.099 10.330 1.00 95.94 93 TYR A N 1
ATOM 729 C CA . TYR A 1 93 ? -10.537 -1.175 9.777 1.00 95.94 93 TYR A CA 1
ATOM 730 C C . TYR A 1 93 ? -9.753 -0.657 8.572 1.00 95.94 93 TYR A C 1
ATOM 732 O O . TYR A 1 93 ? -10.343 -0.060 7.675 1.00 95.94 93 TYR A O 1
ATOM 740 N N . THR A 1 94 ? -8.448 -0.897 8.515 1.00 95.94 94 THR A N 1
ATOM 741 C CA . THR A 1 94 ? -7.575 -0.525 7.397 1.00 95.94 94 THR A CA 1
ATOM 742 C C . THR A 1 94 ? -6.831 -1.750 6.884 1.00 95.94 94 THR A C 1
ATOM 744 O O . THR A 1 94 ? -6.171 -2.440 7.650 1.00 95.94 94 THR A O 1
ATOM 747 N N . ASP A 1 95 ? -6.910 -2.021 5.583 1.00 95.56 95 ASP A N 1
ATOM 748 C CA . ASP A 1 95 ? -6.114 -3.050 4.912 1.00 95.56 95 ASP A CA 1
ATOM 749 C C . ASP A 1 95 ? -5.300 -2.466 3.754 1.00 95.56 95 ASP A C 1
ATOM 751 O O . ASP A 1 95 ? -5.440 -1.300 3.382 1.00 95.56 95 ASP A O 1
ATOM 755 N N . THR A 1 96 ? -4.401 -3.280 3.202 1.00 94.62 96 THR A N 1
ATOM 756 C CA . THR A 1 96 ? -3.718 -2.963 1.946 1.00 94.62 96 THR A CA 1
ATOM 757 C C . THR A 1 96 ? -4.404 -3.688 0.798 1.00 94.62 96 THR A C 1
ATOM 759 O O . THR A 1 96 ? -4.681 -4.886 0.885 1.00 94.62 96 THR A O 1
ATOM 762 N N . ARG A 1 97 ? -4.653 -2.973 -0.300 1.00 94.81 97 ARG A N 1
ATOM 763 C CA . ARG A 1 97 ? -5.238 -3.523 -1.528 1.00 94.81 97 ARG A CA 1
ATOM 764 C C . ARG A 1 97 ? -4.356 -3.239 -2.719 1.00 94.81 97 ARG A C 1
ATOM 766 O O . ARG A 1 97 ? -3.634 -2.253 -2.724 1.00 94.81 97 ARG A O 1
ATOM 773 N N . GLU A 1 98 ? -4.466 -4.086 -3.732 1.00 96.00 98 GLU A N 1
ATOM 774 C CA . GLU A 1 98 ? -3.744 -3.949 -4.993 1.00 96.00 98 GLU A CA 1
ATOM 775 C C . GLU A 1 98 ? -4.684 -3.461 -6.098 1.00 96.00 98 GLU A C 1
ATOM 777 O O . GLU A 1 98 ? -5.812 -3.945 -6.240 1.00 96.00 98 GLU A O 1
ATOM 782 N N . GLU A 1 99 ? -4.208 -2.516 -6.899 1.00 96.88 99 GLU A N 1
ATOM 783 C CA . GLU A 1 99 ? -4.897 -1.988 -8.070 1.00 96.88 99 GLU A CA 1
ATOM 784 C C . GLU A 1 99 ? -3.918 -1.754 -9.228 1.00 96.88 99 GLU A C 1
ATOM 786 O O . GLU A 1 99 ? -2.699 -1.841 -9.093 1.00 96.88 99 GLU A O 1
ATOM 791 N N . VAL A 1 100 ? -4.478 -1.470 -10.405 1.00 97.19 100 VAL A N 1
ATOM 792 C CA . VAL A 1 100 ? -3.718 -1.216 -11.629 1.00 97.19 100 VAL A CA 1
ATOM 793 C C . VAL A 1 100 ? -3.834 0.256 -11.988 1.00 97.19 100 VAL A C 1
ATOM 795 O O . VAL A 1 100 ? -4.933 0.761 -12.235 1.00 97.19 100 VAL A O 1
ATOM 798 N N . LYS A 1 101 ? -2.699 0.948 -12.076 1.00 97.25 101 LYS A N 1
ATOM 799 C CA . LYS A 1 101 ? -2.643 2.344 -12.507 1.00 97.25 101 LYS A CA 1
ATOM 800 C C . LYS A 1 101 ? -2.481 2.396 -14.016 1.00 97.25 101 LYS A C 1
ATOM 802 O O . LYS A 1 101 ? -1.415 2.081 -14.530 1.00 97.25 101 LYS A O 1
ATOM 807 N N . GLU A 1 102 ? -3.507 2.842 -14.732 1.00 98.00 102 GLU A N 1
ATOM 808 C CA . GLU A 1 102 ? -3.376 3.184 -16.153 1.00 98.00 102 GLU A CA 1
ATOM 809 C C . GLU A 1 102 ? -2.558 4.479 -16.312 1.00 98.00 102 GLU A C 1
ATOM 811 O O . GLU A 1 102 ? -2.802 5.470 -15.621 1.00 98.00 102 GLU A O 1
ATOM 816 N N . CYS A 1 103 ? -1.596 4.476 -17.233 1.00 97.31 103 CYS A N 1
ATOM 817 C CA . CYS A 1 103 ? -0.648 5.562 -17.480 1.00 97.31 103 CYS A CA 1
ATOM 818 C C . CYS A 1 103 ? -0.182 5.578 -18.949 1.00 97.31 103 CYS A C 1
ATOM 820 O O . CYS A 1 103 ? -0.623 4.788 -19.787 1.00 97.31 103 CYS A O 1
ATOM 822 N N . SER A 1 104 ? 0.694 6.522 -19.294 1.00 97.06 104 SER A N 1
ATOM 823 C CA . SER A 1 104 ? 1.305 6.596 -20.625 1.00 97.06 104 SER A CA 1
ATOM 824 C C . SER A 1 104 ? 2.737 7.114 -20.527 1.00 97.06 104 SER A C 1
ATOM 826 O O . SER A 1 104 ? 3.014 8.261 -20.882 1.00 97.06 104 SER A O 1
ATOM 828 N N . MET A 1 105 ? 3.650 6.259 -20.066 1.00 97.94 105 MET A N 1
ATOM 829 C CA . MET A 1 105 ? 5.067 6.608 -19.920 1.00 97.94 105 MET A CA 1
ATOM 830 C C . MET A 1 105 ? 5.867 6.164 -21.139 1.00 97.94 105 MET A C 1
ATOM 832 O O . MET A 1 105 ? 5.733 5.037 -21.614 1.00 97.94 105 MET A O 1
ATOM 836 N N . GLU A 1 106 ? 6.701 7.050 -21.660 1.00 98.06 106 GLU A N 1
ATOM 837 C CA . GLU A 1 106 ? 7.441 6.837 -22.896 1.00 98.06 106 GLU A CA 1
ATOM 838 C C . GLU A 1 106 ? 8.816 6.209 -22.631 1.00 98.06 106 GLU A C 1
ATOM 840 O O . GLU A 1 106 ? 9.621 6.714 -21.843 1.00 98.06 106 GLU A O 1
ATOM 845 N N . VAL A 1 107 ? 9.104 5.130 -23.358 1.00 98.25 107 VAL A N 1
ATOM 846 C CA . VAL A 1 107 ? 10.396 4.442 -23.417 1.00 98.25 107 VAL A CA 1
ATOM 847 C C . VAL A 1 107 ? 10.978 4.662 -24.809 1.00 98.25 107 VAL A C 1
ATOM 849 O O . VAL A 1 107 ? 10.407 4.203 -25.802 1.00 98.25 107 VAL A O 1
ATOM 852 N N . ARG A 1 108 ? 12.130 5.338 -24.888 1.00 97.75 108 ARG A N 1
ATOM 853 C CA . ARG A 1 108 ? 12.875 5.558 -26.137 1.00 97.75 108 ARG A CA 1
ATOM 854 C C . ARG A 1 108 ? 14.239 4.893 -26.080 1.00 97.75 108 ARG A 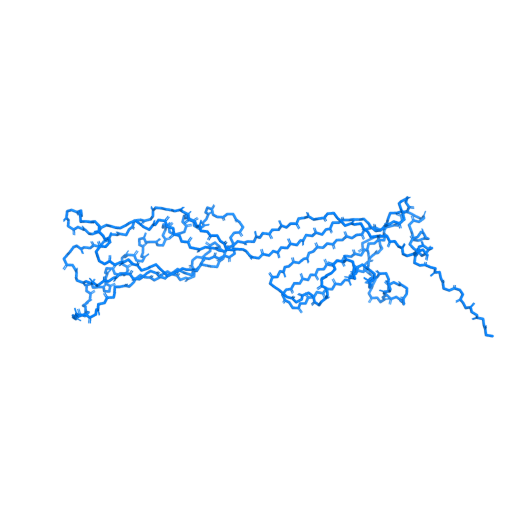C 1
ATOM 856 O O . ARG A 1 108 ? 14.995 5.119 -25.137 1.00 97.75 108 ARG A O 1
ATOM 863 N N . VAL A 1 109 ? 14.586 4.140 -27.121 1.00 97.50 109 VAL A N 1
ATOM 864 C CA . VAL A 1 109 ? 15.941 3.600 -27.306 1.00 97.50 109 VAL A CA 1
ATOM 865 C C . VAL A 1 109 ? 16.436 3.791 -28.741 1.00 97.50 109 VAL A C 1
ATOM 867 O O . VAL A 1 109 ? 15.630 3.787 -29.673 1.00 97.50 109 VAL A O 1
ATOM 870 N N . PRO A 1 110 ? 17.751 3.960 -28.966 1.00 97.31 110 PRO A N 1
ATOM 871 C CA . PRO A 1 110 ? 18.311 4.032 -30.313 1.00 97.31 110 PRO A CA 1
ATOM 872 C C . PRO A 1 110 ? 18.011 2.770 -31.127 1.00 97.31 110 PRO A C 1
ATOM 874 O O . PRO A 1 110 ? 18.076 1.657 -30.615 1.00 97.31 110 PRO A O 1
ATOM 877 N N . ARG A 1 111 ? 17.707 2.923 -32.416 1.00 95.94 111 ARG A N 1
ATOM 878 C CA . ARG A 1 111 ? 17.373 1.789 -33.296 1.00 95.94 111 ARG A CA 1
ATOM 879 C C . ARG A 1 111 ? 18.581 0.924 -33.674 1.00 95.94 111 ARG A C 1
ATOM 881 O O . ARG A 1 111 ? 18.410 -0.207 -34.122 1.00 95.94 111 ARG A O 1
ATOM 888 N N . ASP A 1 112 ? 19.784 1.470 -33.564 1.00 94.50 112 ASP A N 1
ATOM 889 C CA . ASP A 1 112 ? 21.042 0.827 -33.946 1.00 94.50 112 ASP A CA 1
ATOM 890 C C . ASP A 1 112 ? 21.639 -0.072 -32.848 1.00 94.50 112 ASP A C 1
ATOM 892 O O . ASP A 1 112 ? 22.642 -0.741 -33.099 1.00 94.50 112 ASP A O 1
ATOM 896 N N . ILE A 1 113 ? 21.018 -0.133 -31.665 1.00 95.81 113 ILE A N 1
ATOM 897 C CA . ILE A 1 113 ? 21.389 -1.062 -30.592 1.00 95.81 113 ILE A CA 1
ATOM 898 C C . ILE A 1 113 ? 20.629 -2.390 -30.731 1.00 95.81 113 ILE A C 1
ATOM 900 O O . ILE A 1 113 ? 19.459 -2.412 -31.118 1.00 95.81 113 ILE A O 1
ATOM 904 N N . TRP A 1 114 ? 21.289 -3.511 -30.429 1.00 96.50 114 TRP A N 1
ATOM 905 C CA . TRP A 1 114 ? 20.662 -4.836 -30.446 1.00 96.50 114 TRP A CA 1
ATOM 906 C C . TRP A 1 114 ? 20.264 -5.266 -29.034 1.00 96.50 114 TRP A C 1
ATOM 908 O O . TRP A 1 114 ? 21.040 -5.137 -28.095 1.00 96.50 114 TRP A O 1
ATOM 918 N N . PHE A 1 115 ? 19.052 -5.790 -28.893 1.00 97.69 115 PHE A N 1
ATOM 919 C CA . PHE A 1 115 ? 18.516 -6.352 -27.654 1.00 97.69 115 PHE A CA 1
ATOM 920 C C . PHE A 1 115 ? 17.288 -7.209 -27.986 1.00 97.69 115 PHE A C 1
ATOM 922 O O . PHE A 1 115 ? 16.676 -7.041 -29.043 1.00 97.69 115 PHE A O 1
ATOM 929 N N . ASP A 1 116 ? 16.923 -8.117 -27.088 1.00 98.38 116 ASP A N 1
ATOM 930 C CA . ASP A 1 116 ? 15.726 -8.954 -27.205 1.00 98.38 116 ASP A CA 1
ATOM 931 C C . ASP A 1 116 ? 14.530 -8.331 -26.480 1.00 98.38 116 ASP A C 1
ATOM 933 O O . ASP A 1 116 ? 13.409 -8.319 -27.000 1.00 98.38 116 ASP A O 1
ATOM 937 N N . SER A 1 117 ? 14.773 -7.797 -25.284 1.00 98.44 117 SER A N 1
ATOM 938 C CA . SER A 1 117 ? 13.787 -7.087 -24.471 1.00 98.44 117 SER A CA 1
ATOM 939 C C . SER A 1 117 ? 14.451 -6.045 -23.576 1.00 98.44 117 SER A C 1
ATOM 941 O O . SER A 1 117 ? 15.673 -6.029 -23.414 1.00 98.44 117 SER A O 1
ATOM 943 N N . ILE A 1 118 ? 13.634 -5.161 -23.015 1.00 98.56 118 ILE A N 1
ATOM 944 C CA . ILE A 1 118 ? 13.998 -4.300 -21.894 1.00 98.56 118 ILE A CA 1
ATOM 945 C C . ILE A 1 118 ? 13.134 -4.721 -20.717 1.00 98.56 118 ILE A C 1
ATOM 947 O O . ILE A 1 118 ? 11.913 -4.764 -20.860 1.00 98.56 118 ILE A O 1
ATOM 951 N N . ASP A 1 119 ? 13.763 -5.004 -19.588 1.00 98.44 119 ASP A N 1
ATOM 952 C CA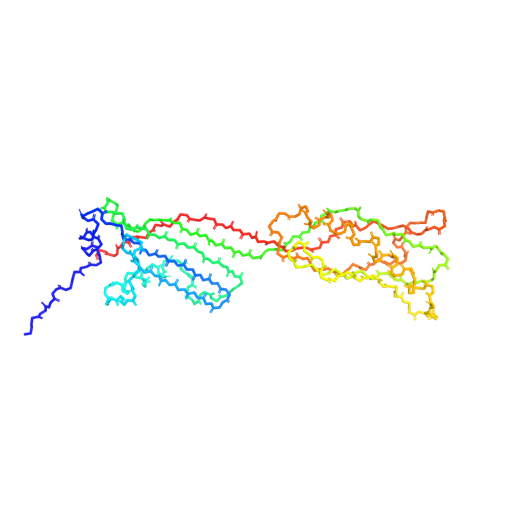 . ASP A 1 119 ? 13.072 -5.235 -18.327 1.00 98.44 119 ASP A CA 1
ATOM 953 C C . ASP A 1 119 ? 13.218 -3.980 -17.468 1.00 98.44 119 ASP A C 1
ATOM 955 O O . ASP A 1 119 ? 14.319 -3.448 -17.300 1.00 98.44 119 ASP A O 1
ATOM 959 N N . ILE A 1 120 ? 12.091 -3.489 -16.963 1.00 98.50 120 ILE A N 1
ATOM 960 C CA . ILE A 1 120 ? 12.012 -2.362 -16.040 1.00 98.50 120 ILE A CA 1
ATOM 961 C C . ILE A 1 120 ? 11.500 -2.909 -14.715 1.00 98.50 120 ILE A C 1
ATOM 963 O O . ILE A 1 120 ? 10.428 -3.507 -14.681 1.00 98.50 120 ILE A O 1
ATOM 967 N N . GLN A 1 121 ? 12.262 -2.718 -13.644 1.00 98.19 121 GLN A N 1
ATOM 968 C CA . GLN A 1 121 ? 11.858 -3.091 -12.291 1.00 98.19 121 GLN A CA 1
ATOM 969 C C . GLN A 1 121 ? 11.569 -1.818 -11.511 1.00 98.19 121 GLN A C 1
ATOM 971 O O . GLN A 1 121 ? 12.423 -0.931 -11.456 1.00 98.19 121 GLN A O 1
ATOM 976 N N . LEU A 1 122 ? 10.367 -1.741 -10.949 1.00 97.69 122 LEU A N 1
ATOM 977 C CA . LEU A 1 122 ? 9.915 -0.669 -10.077 1.00 97.69 122 LEU A CA 1
ATOM 978 C C . LEU A 1 122 ? 9.731 -1.226 -8.669 1.00 97.69 122 LEU A C 1
ATOM 980 O O . LEU A 1 122 ? 9.019 -2.211 -8.484 1.00 97.69 122 LEU A O 1
ATOM 984 N N . HIS A 1 123 ? 10.322 -0.540 -7.701 1.00 97.69 123 HIS A N 1
ATOM 985 C CA . HIS A 1 123 ? 10.029 -0.677 -6.289 1.00 97.69 123 HIS A CA 1
ATOM 986 C C . HIS A 1 123 ? 9.894 0.725 -5.695 1.00 97.69 123 HIS A C 1
ATOM 988 O O . HIS A 1 123 ? 10.848 1.507 -5.686 1.00 97.69 123 HIS A O 1
ATOM 994 N N . ALA A 1 124 ? 8.695 1.042 -5.231 1.00 96.81 124 ALA A N 1
ATOM 995 C CA . ALA A 1 124 ? 8.399 2.254 -4.492 1.00 96.81 124 ALA A CA 1
ATOM 996 C C . ALA A 1 124 ? 7.751 1.891 -3.157 1.00 96.81 124 ALA A C 1
ATOM 998 O O . ALA A 1 124 ? 6.890 1.008 -3.119 1.00 96.81 124 ALA A O 1
ATOM 999 N N . ASP A 1 125 ? 8.170 2.588 -2.107 1.00 94.56 125 ASP A N 1
ATOM 1000 C CA . ASP A 1 125 ? 7.564 2.540 -0.781 1.00 94.56 125 ASP A CA 1
ATOM 1001 C C . ASP A 1 125 ? 6.841 3.870 -0.556 1.00 94.56 125 ASP A C 1
ATOM 1003 O O . ASP A 1 125 ? 7.416 4.948 -0.744 1.00 94.56 125 ASP A O 1
ATOM 1007 N N . GLU A 1 126 ? 5.545 3.799 -0.261 1.00 92.19 126 GLU A N 1
ATOM 1008 C CA . GLU A 1 126 ? 4.651 4.958 -0.249 1.00 92.19 126 GLU A CA 1
ATOM 1009 C C . GLU A 1 126 ? 4.798 5.829 -1.523 1.00 92.19 126 GLU A C 1
ATOM 1011 O O . GLU A 1 126 ? 4.467 5.405 -2.633 1.00 92.19 126 GLU A O 1
ATOM 1016 N N . MET A 1 127 ? 5.280 7.068 -1.377 1.00 89.56 127 MET A N 1
ATOM 1017 C CA . MET A 1 127 ? 5.465 8.030 -2.471 1.00 89.56 127 MET A CA 1
ATOM 1018 C C . MET A 1 127 ? 6.908 8.084 -2.997 1.00 89.56 127 MET A C 1
ATOM 1020 O O . MET A 1 127 ? 7.188 8.837 -3.934 1.00 89.56 127 MET A O 1
ATOM 1024 N N . GLU A 1 128 ? 7.836 7.324 -2.414 1.00 92.56 128 GLU A N 1
ATOM 1025 C CA . GLU A 1 128 ? 9.257 7.380 -2.750 1.00 92.56 128 GLU A CA 1
ATOM 1026 C C . GLU A 1 128 ? 9.679 6.164 -3.587 1.00 92.56 128 GLU A C 1
ATOM 1028 O O . GLU A 1 128 ? 9.428 5.010 -3.251 1.00 92.56 128 GLU A O 1
ATOM 1033 N N . ILE A 1 129 ? 10.342 6.423 -4.720 1.00 95.19 129 ILE A N 1
ATOM 1034 C CA . ILE A 1 129 ? 10.939 5.359 -5.535 1.00 95.19 129 ILE A CA 1
ATOM 1035 C C . ILE A 1 129 ? 12.263 4.949 -4.891 1.00 95.19 129 ILE A C 1
ATOM 1037 O O . ILE A 1 129 ? 13.268 5.650 -5.037 1.00 95.19 129 ILE A O 1
ATOM 1041 N N . GLU A 1 130 ? 12.262 3.789 -4.246 1.00 95.38 130 GLU A N 1
ATOM 1042 C CA . GLU A 1 130 ? 13.449 3.151 -3.671 1.00 95.38 130 GLU A CA 1
ATOM 1043 C C . GLU A 1 130 ? 14.357 2.578 -4.764 1.00 95.38 130 GLU A C 1
ATOM 1045 O O . GLU A 1 130 ? 15.576 2.780 -4.775 1.00 95.38 130 GLU A O 1
ATOM 1050 N N . GLU A 1 131 ? 13.758 1.898 -5.742 1.00 95.44 131 GLU A N 1
ATOM 1051 C CA . GLU A 1 131 ? 14.480 1.311 -6.860 1.00 95.44 131 GLU A CA 1
ATOM 1052 C C . GLU A 1 131 ? 13.701 1.462 -8.166 1.00 95.44 131 GLU A C 1
ATOM 1054 O O . GLU A 1 131 ? 12.546 1.065 -8.302 1.00 95.44 131 GLU A O 1
ATOM 1059 N N . LEU A 1 132 ? 14.382 2.000 -9.175 1.00 97.31 132 LEU A N 1
ATOM 1060 C CA . LEU A 1 132 ? 13.960 1.875 -10.559 1.00 97.31 132 LEU A CA 1
ATOM 1061 C C . LEU A 1 132 ? 15.168 1.450 -11.376 1.00 97.31 132 LEU A C 1
ATOM 1063 O O . LEU A 1 132 ? 16.125 2.216 -11.495 1.00 97.31 132 LEU A O 1
ATOM 1067 N N . SER A 1 133 ? 15.124 0.259 -11.957 1.00 97.56 133 SER A N 1
ATOM 1068 C CA . SER A 1 133 ? 16.165 -0.227 -12.859 1.00 97.56 133 SER A CA 1
ATOM 1069 C C . SER A 1 133 ? 15.572 -0.528 -14.229 1.00 97.56 133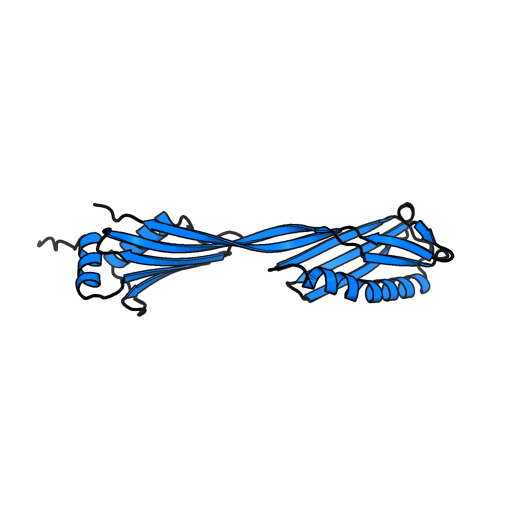 SER A C 1
ATOM 1071 O O . SER A 1 133 ? 14.431 -0.963 -14.349 1.00 97.56 133 SER A O 1
ATOM 1073 N N . ALA A 1 134 ? 16.332 -0.245 -15.286 1.00 97.88 134 ALA A N 1
ATOM 1074 C CA . ALA A 1 134 ? 15.945 -0.559 -16.655 1.00 97.88 134 ALA A CA 1
ATOM 1075 C C . ALA A 1 134 ? 17.139 -1.199 -17.356 1.00 97.88 134 ALA A C 1
ATOM 1077 O O . ALA A 1 134 ? 18.165 -0.541 -17.531 1.00 97.88 134 ALA A O 1
ATOM 1078 N N . PHE A 1 135 ? 17.023 -2.465 -17.751 1.00 97.06 135 PHE A N 1
ATOM 1079 C CA . PHE A 1 135 ? 18.127 -3.209 -18.353 1.00 97.06 135 PHE A CA 1
ATOM 1080 C C . PHE A 1 135 ? 17.721 -3.926 -19.637 1.00 97.06 135 PHE A C 1
ATOM 1082 O O . PHE A 1 135 ? 16.614 -4.438 -19.785 1.00 97.06 135 PHE A O 1
ATOM 1089 N N . MET A 1 136 ? 18.645 -3.955 -20.592 1.00 98.19 136 MET A N 1
ATOM 1090 C CA . MET A 1 136 ? 18.492 -4.650 -21.859 1.00 98.19 136 MET A CA 1
ATOM 1091 C C . MET A 1 136 ? 18.888 -6.113 -21.699 1.00 98.19 136 MET A C 1
ATOM 1093 O O . MET A 1 136 ? 20.018 -6.444 -21.325 1.00 98.19 136 MET A O 1
ATOM 1097 N N . VAL A 1 137 ? 17.971 -6.998 -22.067 1.00 97.81 137 VAL A N 1
ATOM 1098 C CA . VAL A 1 137 ? 18.215 -8.434 -22.162 1.00 97.81 137 VAL A CA 1
ATOM 1099 C C . VAL A 1 137 ? 18.754 -8.749 -23.553 1.00 97.81 137 VAL A C 1
ATOM 1101 O O . VAL A 1 137 ? 18.158 -8.374 -24.563 1.00 97.81 137 VAL A O 1
ATOM 1104 N N . ILE A 1 138 ? 19.884 -9.458 -23.604 1.00 97.50 138 ILE A N 1
ATOM 1105 C CA . ILE A 1 138 ? 20.550 -9.895 -24.837 1.00 97.50 138 ILE A CA 1
ATOM 1106 C C . ILE A 1 138 ? 20.818 -11.396 -24.706 1.00 97.50 138 ILE A C 1
ATOM 1108 O O . ILE A 1 138 ? 21.670 -11.812 -23.922 1.00 97.50 138 ILE A O 1
ATOM 1112 N N . LYS A 1 139 ? 20.077 -12.216 -25.447 1.00 94.94 139 LYS A N 1
ATOM 1113 C CA . LYS A 1 139 ? 20.213 -13.678 -25.482 1.00 94.94 139 LYS A CA 1
ATOM 1114 C C . LYS A 1 139 ? 21.380 -14.092 -26.367 1.00 94.94 139 LYS A C 1
ATOM 1116 O O . LYS A 1 139 ? 22.180 -14.932 -25.966 1.00 94.94 139 LYS A O 1
ATOM 1121 N N . ASP A 1 140 ? 21.492 -13.453 -27.530 1.00 91.25 140 ASP A N 1
ATOM 1122 C CA . ASP A 1 140 ? 22.513 -13.732 -28.534 1.00 91.25 140 ASP A CA 1
ATOM 1123 C C . ASP A 1 140 ? 23.270 -12.448 -28.899 1.00 91.25 140 ASP A C 1
ATOM 1125 O O . ASP A 1 140 ? 22.753 -11.560 -29.576 1.00 91.25 140 ASP A O 1
ATOM 1129 N N . GLY A 1 141 ? 24.525 -12.343 -28.462 1.00 89.94 141 GLY A N 1
ATOM 1130 C CA . GLY A 1 141 ? 25.389 -11.209 -28.787 1.00 89.94 141 GLY A CA 1
ATOM 1131 C C . GLY A 1 141 ? 26.258 -10.761 -27.620 1.00 89.94 141 GLY A C 1
ATOM 1132 O O . GLY A 1 141 ? 26.094 -11.193 -26.482 1.00 89.94 141 GLY A O 1
ATOM 1133 N N . ALA A 1 142 ? 27.219 -9.886 -27.908 1.00 93.44 142 ALA A N 1
ATOM 1134 C CA . ALA A 1 142 ? 28.044 -9.291 -26.867 1.00 93.44 142 ALA A CA 1
ATOM 1135 C C . ALA A 1 142 ? 27.312 -8.107 -26.234 1.00 93.44 142 ALA A C 1
ATOM 1137 O O . ALA A 1 142 ? 26.802 -7.238 -26.939 1.00 93.44 142 ALA A O 1
ATOM 1138 N N . ARG A 1 143 ? 27.339 -8.017 -24.907 1.00 96.62 143 ARG A N 1
ATOM 1139 C CA . ARG A 1 143 ? 27.036 -6.763 -24.222 1.00 96.62 143 ARG A CA 1
ATOM 1140 C C . ARG A 1 143 ? 28.180 -5.777 -24.458 1.00 96.62 143 ARG A C 1
ATOM 1142 O O . ARG A 1 143 ? 29.355 -6.143 -24.411 1.00 96.62 143 ARG A O 1
ATOM 1149 N N . THR A 1 144 ? 27.840 -4.522 -24.714 1.00 96.81 144 THR A N 1
ATOM 1150 C CA . THR A 1 144 ? 28.811 -3.439 -24.931 1.00 96.81 144 THR A CA 1
ATOM 1151 C C . THR A 1 144 ? 28.539 -2.283 -23.984 1.00 96.81 144 THR A C 1
ATOM 1153 O O . THR A 1 144 ? 27.418 -2.119 -23.514 1.00 96.81 144 THR A O 1
ATOM 1156 N N . ARG A 1 145 ? 29.534 -1.408 -23.805 1.00 97.31 145 ARG A N 1
ATOM 1157 C CA . ARG A 1 145 ? 29.403 -0.179 -23.008 1.00 97.31 145 ARG A CA 1
ATOM 1158 C C . ARG A 1 145 ? 28.262 0.736 -23.470 1.00 97.31 145 ARG A C 1
ATOM 1160 O O . ARG A 1 145 ? 27.759 1.530 -22.686 1.00 97.31 145 ARG A O 1
ATOM 1167 N N . GLN A 1 146 ? 27.864 0.655 -24.740 1.00 97.06 146 GLN A N 1
ATOM 1168 C CA . GLN A 1 146 ? 26.740 1.435 -25.253 1.00 97.06 146 GLN A CA 1
ATOM 1169 C C . GLN A 1 146 ? 25.418 1.012 -24.597 1.00 97.06 146 GLN A C 1
ATOM 1171 O O . GLN A 1 146 ? 24.598 1.880 -24.324 1.00 97.06 146 GLN A O 1
ATOM 1176 N N . HIS A 1 147 ? 25.248 -0.275 -24.276 1.00 98.12 147 HIS A N 1
ATOM 1177 C CA . HIS A 1 147 ? 24.071 -0.773 -23.560 1.00 98.12 147 HIS A CA 1
ATOM 1178 C C . HIS A 1 147 ? 24.002 -0.160 -22.161 1.00 98.12 147 HIS A C 1
ATOM 1180 O O . HIS A 1 147 ? 22.996 0.451 -21.829 1.00 98.12 147 HIS A O 1
ATOM 1186 N N . ASP A 1 148 ? 25.108 -0.192 -21.407 1.00 97.38 148 ASP A N 1
ATOM 1187 C CA . ASP A 1 148 ? 25.174 0.402 -20.063 1.00 97.38 148 ASP A CA 1
ATOM 1188 C C . ASP A 1 148 ? 24.815 1.903 -20.078 1.00 97.38 148 ASP A C 1
ATOM 1190 O O . ASP A 1 148 ? 24.131 2.410 -19.192 1.00 97.38 148 ASP A O 1
ATOM 1194 N N . VAL A 1 149 ? 25.266 2.634 -21.107 1.00 97.94 149 VAL A N 1
ATOM 1195 C CA . VAL A 1 149 ? 24.957 4.065 -21.268 1.00 97.94 149 VAL A CA 1
ATOM 1196 C C . VAL A 1 149 ? 23.476 4.287 -21.581 1.00 97.94 149 VAL A C 1
ATOM 1198 O O . VAL A 1 149 ? 22.881 5.225 -21.044 1.00 97.94 149 VAL A O 1
ATOM 1201 N N . ILE A 1 150 ? 22.876 3.461 -22.442 1.00 97.75 150 ILE A N 1
ATOM 1202 C CA . ILE A 1 150 ? 21.456 3.586 -22.792 1.00 97.75 150 ILE A CA 1
ATOM 1203 C C . ILE A 1 150 ? 20.580 3.228 -21.593 1.00 97.75 150 ILE A C 1
ATOM 1205 O O . ILE A 1 150 ? 19.664 3.981 -21.291 1.00 97.75 150 ILE A O 1
ATOM 1209 N N . GLU A 1 151 ? 20.888 2.149 -20.878 1.00 98.19 151 GLU A N 1
ATOM 1210 C CA . GLU A 1 151 ? 20.171 1.725 -19.669 1.00 98.19 151 GLU A CA 1
ATOM 1211 C C . GLU A 1 151 ? 20.169 2.813 -18.591 1.00 98.19 151 GLU A C 1
ATOM 1213 O O . GLU A 1 151 ? 19.106 3.225 -18.131 1.00 98.19 151 GLU A O 1
ATOM 1218 N N . ALA A 1 152 ? 21.336 3.387 -18.275 1.00 97.88 152 ALA A N 1
ATOM 1219 C CA . ALA A 1 152 ? 21.429 4.495 -17.323 1.00 97.88 152 ALA A CA 1
ATOM 1220 C C . ALA A 1 152 ? 20.649 5.741 -17.787 1.00 97.88 152 ALA A C 1
ATOM 1222 O O . ALA A 1 152 ? 20.064 6.465 -16.977 1.00 97.88 152 ALA A O 1
ATOM 1223 N N . THR A 1 153 ? 20.633 6.005 -19.098 1.00 97.56 153 THR A N 1
ATOM 1224 C CA . THR A 1 153 ? 19.863 7.116 -19.676 1.00 97.56 153 THR A CA 1
ATOM 1225 C C . THR A 1 153 ? 18.363 6.857 -19.571 1.00 97.56 153 THR A C 1
ATOM 1227 O O . THR A 1 153 ? 17.614 7.763 -19.207 1.00 97.56 153 THR A O 1
ATOM 1230 N N . LEU A 1 154 ? 17.935 5.627 -19.853 1.00 97.69 154 LEU A N 1
ATOM 1231 C CA . LEU A 1 154 ? 16.543 5.209 -19.791 1.00 97.69 154 LEU A CA 1
ATOM 1232 C C . LEU A 1 154 ? 16.023 5.264 -18.355 1.00 97.69 154 LEU A C 1
ATOM 1234 O O . LEU A 1 154 ? 14.995 5.887 -18.114 1.00 97.69 154 LEU A O 1
ATOM 1238 N N . GLN A 1 155 ? 16.771 4.715 -17.398 1.00 97.88 155 GLN A N 1
ATOM 1239 C CA . GLN A 1 155 ? 16.448 4.801 -15.976 1.00 97.88 155 GLN A CA 1
ATOM 1240 C C . GLN A 1 155 ? 16.248 6.259 -15.547 1.00 97.88 155 GLN A C 1
ATOM 1242 O O . GLN A 1 155 ? 15.208 6.615 -14.998 1.00 97.88 155 GLN A O 1
ATOM 1247 N N . LYS A 1 156 ? 17.197 7.142 -15.880 1.00 97.88 156 LYS A N 1
ATOM 1248 C CA . LYS A 1 156 ? 17.095 8.572 -15.558 1.00 97.88 156 LYS A CA 1
ATOM 1249 C C . LYS A 1 156 ? 15.870 9.248 -16.189 1.00 97.88 156 LYS A C 1
ATOM 1251 O O . LYS A 1 156 ? 15.333 10.183 -15.601 1.00 97.88 156 LYS A O 1
ATOM 1256 N N . ALA A 1 157 ? 15.455 8.818 -17.379 1.00 97.81 157 ALA A N 1
ATOM 1257 C CA . ALA A 1 157 ? 14.281 9.353 -18.065 1.00 97.81 157 ALA A CA 1
ATOM 1258 C C . ALA A 1 157 ? 12.956 8.812 -17.501 1.00 97.81 157 ALA A C 1
ATOM 1260 O O . ALA A 1 157 ? 11.941 9.504 -17.573 1.00 97.81 157 ALA A O 1
ATOM 1261 N N . LEU A 1 158 ? 12.955 7.596 -16.951 1.00 98.19 158 LEU A N 1
ATOM 1262 C CA . LEU A 1 158 ? 11.763 6.953 -16.403 1.00 98.19 158 LEU A CA 1
ATOM 1263 C C . LEU A 1 158 ? 11.461 7.377 -14.963 1.00 98.19 158 LEU A C 1
ATOM 1265 O O . LEU A 1 158 ? 10.286 7.526 -14.651 1.00 98.19 158 LEU A O 1
ATOM 1269 N N . ILE A 1 159 ? 12.476 7.648 -14.127 1.00 97.81 159 ILE A N 1
ATOM 1270 C CA . ILE A 1 159 ? 12.285 8.112 -12.735 1.00 97.81 159 ILE A CA 1
ATOM 1271 C C . ILE A 1 159 ? 11.227 9.223 -12.634 1.00 97.81 159 ILE A C 1
ATOM 1273 O O . ILE A 1 159 ? 10.212 8.993 -11.988 1.00 97.81 159 ILE A O 1
ATOM 1277 N N . PRO A 1 160 ? 11.366 10.385 -13.305 1.00 97.88 160 PRO A N 1
ATOM 1278 C CA . PRO A 1 160 ? 10.382 11.457 -13.160 1.00 97.88 160 PRO A CA 1
ATOM 1279 C C . PRO A 1 160 ? 8.995 11.091 -13.706 1.00 97.88 160 PRO A C 1
ATOM 1281 O O . PRO A 1 160 ? 8.009 11.681 -13.283 1.00 97.88 160 PRO A O 1
ATOM 1284 N N . GLN A 1 161 ? 8.897 10.149 -14.650 1.00 98.12 161 GLN A N 1
ATOM 1285 C CA . GLN A 1 161 ? 7.606 9.700 -15.175 1.00 98.12 161 GLN A CA 1
ATOM 1286 C C . GLN A 1 161 ? 6.873 8.840 -14.141 1.00 98.12 161 GLN A C 1
ATOM 1288 O O . GLN A 1 161 ? 5.725 9.138 -13.829 1.00 98.12 161 GLN A O 1
ATOM 1293 N N . PHE A 1 162 ? 7.557 7.851 -13.557 1.00 97.88 162 PHE A N 1
ATOM 1294 C CA . PHE A 1 162 ? 7.000 7.041 -12.473 1.00 97.88 162 PHE A CA 1
ATOM 1295 C C . PHE A 1 162 ? 6.690 7.882 -11.236 1.00 97.88 162 PHE A C 1
ATOM 1297 O O . PHE A 1 162 ? 5.609 7.730 -10.683 1.00 97.88 162 PHE A O 1
ATOM 1304 N N . THR A 1 163 ? 7.572 8.811 -10.846 1.00 97.38 163 THR A N 1
ATOM 1305 C CA . THR A 1 163 ? 7.327 9.710 -9.706 1.00 97.38 163 THR A CA 1
ATOM 1306 C C . THR A 1 163 ? 6.020 10.479 -9.886 1.00 97.38 163 THR A C 1
ATOM 1308 O O . THR A 1 163 ? 5.177 10.452 -9.000 1.00 97.38 163 THR A O 1
ATOM 1311 N N . ASN A 1 164 ? 5.796 11.087 -11.057 1.00 96.88 164 ASN A N 1
ATOM 1312 C CA . ASN A 1 164 ? 4.558 11.828 -11.317 1.00 96.88 164 ASN A CA 1
ATOM 1313 C C . ASN A 1 164 ? 3.303 10.937 -11.249 1.00 96.88 164 ASN A C 1
ATOM 1315 O O . ASN A 1 164 ? 2.250 11.391 -10.804 1.00 96.88 164 ASN A O 1
ATOM 1319 N N . GLU A 1 165 ? 3.386 9.692 -11.729 1.00 97.50 165 GLU A N 1
ATOM 1320 C CA . GLU A 1 165 ? 2.254 8.762 -11.675 1.00 97.50 165 GLU A CA 1
ATOM 1321 C C . GLU A 1 165 ? 1.983 8.287 -10.241 1.00 97.50 165 GLU A C 1
ATOM 1323 O O . GLU A 1 165 ? 0.823 8.270 -9.829 1.00 97.50 165 GLU A O 1
ATOM 1328 N N . ILE A 1 166 ? 3.031 7.970 -9.474 1.00 96.75 166 ILE A N 1
ATOM 1329 C CA . ILE A 1 166 ? 2.975 7.541 -8.067 1.00 96.75 166 ILE A CA 1
ATOM 1330 C C . ILE A 1 166 ? 2.400 8.647 -7.178 1.00 96.75 166 ILE A C 1
ATOM 1332 O O . ILE A 1 166 ? 1.446 8.401 -6.447 1.00 96.75 166 ILE A O 1
ATOM 1336 N N . GLU A 1 167 ? 2.879 9.887 -7.312 1.00 95.94 167 GLU A N 1
ATOM 1337 C CA . GLU A 1 167 ? 2.368 11.049 -6.563 1.00 95.94 167 GLU A CA 1
ATOM 1338 C C . GLU A 1 167 ? 0.874 11.328 -6.826 1.00 95.94 167 GLU A C 1
ATOM 1340 O O . GLU A 1 167 ? 0.214 12.026 -6.055 1.00 95.94 167 GLU A O 1
ATOM 1345 N N . SER A 1 168 ? 0.317 10.796 -7.921 1.00 95.69 168 SER A N 1
ATOM 1346 C CA . SER A 1 168 ? -1.108 10.931 -8.245 1.00 95.69 168 SER A CA 1
ATOM 1347 C C . SER A 1 168 ? -2.004 9.882 -7.573 1.00 95.69 168 SER A C 1
ATOM 1349 O O . SER A 1 168 ? -3.232 9.983 -7.674 1.00 95.69 168 SER A O 1
ATOM 1351 N N . ILE A 1 169 ? -1.421 8.869 -6.925 1.00 95.94 169 ILE A N 1
ATOM 1352 C CA . ILE A 1 169 ? -2.142 7.779 -6.265 1.00 95.94 169 ILE A CA 1
ATOM 1353 C C . ILE A 1 169 ? -2.409 8.180 -4.812 1.00 95.94 169 ILE A C 1
ATOM 1355 O O . ILE A 1 169 ? -1.496 8.435 -4.030 1.00 95.94 169 ILE A O 1
ATOM 1359 N N . LYS A 1 170 ? -3.691 8.256 -4.449 1.00 95.00 170 LYS A N 1
ATOM 1360 C CA . LYS A 1 170 ? -4.112 8.581 -3.085 1.00 95.00 170 LYS A CA 1
ATOM 1361 C C . LYS A 1 170 ? -3.873 7.380 -2.172 1.00 95.00 170 LYS A C 1
ATOM 1363 O O . LYS A 1 170 ? -4.215 6.266 -2.551 1.00 95.00 170 LYS A O 1
ATOM 1368 N N . ASP A 1 171 ? -3.366 7.645 -0.970 1.00 94.56 171 ASP A N 1
ATOM 1369 C CA . ASP A 1 171 ? -3.168 6.645 0.087 1.00 94.56 171 ASP A CA 1
ATOM 1370 C C . ASP A 1 171 ? -2.299 5.453 -0.369 1.00 94.56 171 ASP A C 1
ATOM 1372 O O . ASP A 1 171 ? -2.488 4.332 0.092 1.00 94.56 171 ASP A O 1
ATOM 1376 N N . ILE A 1 172 ? -1.359 5.682 -1.295 1.00 95.81 172 ILE A N 1
ATOM 1377 C CA . ILE A 1 172 ? -0.425 4.656 -1.770 1.00 95.81 172 ILE A CA 1
ATOM 1378 C C . ILE A 1 172 ? 0.375 4.066 -0.601 1.00 95.81 172 ILE A C 1
ATOM 1380 O O . ILE A 1 172 ? 0.890 4.798 0.241 1.00 95.81 172 ILE A O 1
ATOM 1384 N N . SER A 1 173 ? 0.474 2.739 -0.566 1.00 95.50 173 SER A N 1
ATOM 1385 C CA . SER A 1 173 ? 1.367 2.016 0.342 1.00 95.50 173 SER A CA 1
ATOM 1386 C C . SER A 1 173 ? 2.633 1.546 -0.367 1.00 95.50 173 SER A C 1
ATOM 1388 O O . SER A 1 173 ? 3.667 1.404 0.267 1.00 95.50 173 SER A O 1
ATOM 1390 N N . GLY A 1 174 ? 2.585 1.361 -1.687 1.00 96.44 174 GLY A N 1
ATOM 1391 C CA . GLY A 1 174 ? 3.769 1.079 -2.486 1.00 96.44 174 GLY A CA 1
ATOM 1392 C C . GLY A 1 174 ? 3.440 0.749 -3.936 1.00 96.44 174 GLY A C 1
ATOM 1393 O O . GLY A 1 174 ? 2.279 0.686 -4.344 1.00 96.44 174 GLY A O 1
ATOM 1394 N N . ALA A 1 175 ? 4.476 0.525 -4.734 1.00 97.19 175 ALA A N 1
ATOM 1395 C CA . ALA A 1 175 ? 4.344 -0.018 -6.080 1.00 97.19 175 ALA A CA 1
ATOM 1396 C C . ALA A 1 175 ? 5.470 -1.013 -6.352 1.00 97.19 175 ALA A C 1
ATOM 1398 O O . ALA A 1 175 ? 6.646 -0.704 -6.153 1.00 97.19 175 ALA A O 1
ATOM 1399 N N . TRP A 1 176 ? 5.106 -2.203 -6.827 1.00 95.44 176 TRP A N 1
ATOM 1400 C CA . TRP A 1 176 ? 6.052 -3.254 -7.183 1.00 95.44 176 TRP A CA 1
ATOM 1401 C C . TRP A 1 176 ? 5.659 -3.851 -8.526 1.00 95.44 176 TRP A C 1
ATOM 1403 O O . TRP A 1 176 ? 4.629 -4.514 -8.633 1.00 95.44 176 TRP A O 1
ATOM 1413 N N . ASP A 1 177 ? 6.486 -3.646 -9.549 1.00 97.06 177 ASP A N 1
ATOM 1414 C CA . ASP A 1 177 ? 6.189 -4.173 -10.879 1.00 97.06 177 ASP A CA 1
ATOM 1415 C C . ASP A 1 177 ? 7.459 -4.538 -11.660 1.00 97.06 177 ASP A C 1
ATOM 1417 O O . ASP A 1 177 ? 8.530 -3.944 -11.494 1.00 97.06 177 ASP A O 1
ATOM 1421 N N . VAL A 1 178 ? 7.323 -5.530 -12.539 1.00 97.19 178 VAL A N 1
ATOM 1422 C CA . VAL A 1 178 ? 8.342 -5.960 -13.495 1.00 97.19 178 VAL A CA 1
ATOM 1423 C C . VAL A 1 178 ? 7.751 -5.902 -14.897 1.00 97.19 178 VAL A C 1
ATOM 1425 O O . VAL A 1 178 ? 7.009 -6.782 -15.338 1.00 97.19 178 VAL A O 1
ATOM 1428 N N . ILE A 1 179 ? 8.142 -4.871 -15.638 1.00 98.12 179 ILE A N 1
ATOM 1429 C CA . ILE A 1 179 ? 7.622 -4.584 -16.970 1.00 98.12 179 ILE A CA 1
ATOM 1430 C C . ILE A 1 179 ? 8.641 -5.047 -18.009 1.00 98.12 179 ILE A C 1
ATOM 1432 O O . ILE A 1 179 ? 9.687 -4.427 -18.195 1.00 98.12 179 ILE A O 1
ATOM 1436 N N . THR A 1 180 ? 8.309 -6.113 -18.736 1.00 98.31 180 THR A N 1
ATOM 1437 C CA . THR A 1 180 ? 9.110 -6.600 -19.868 1.00 98.31 180 THR A CA 1
ATOM 1438 C C . THR A 1 180 ? 8.552 -6.085 -21.190 1.00 98.31 180 THR A C 1
ATOM 1440 O O . THR A 1 180 ? 7.423 -6.393 -21.578 1.00 98.31 180 THR A O 1
ATOM 1443 N N . ILE A 1 181 ? 9.381 -5.358 -21.936 1.00 98.38 181 ILE A N 1
ATOM 1444 C CA . ILE A 1 181 ? 9.063 -4.824 -23.261 1.00 98.38 181 ILE A CA 1
ATOM 1445 C C . ILE A 1 181 ? 9.884 -5.589 -24.296 1.00 98.38 181 ILE A C 1
ATOM 1447 O O . ILE A 1 181 ? 11.105 -5.436 -24.366 1.00 98.38 181 ILE A O 1
ATOM 1451 N N . ASN A 1 182 ? 9.248 -6.415 -25.129 1.00 98.50 182 ASN A N 1
ATOM 1452 C CA . ASN A 1 182 ? 9.982 -7.137 -26.169 1.00 98.50 182 ASN A CA 1
ATOM 1453 C C . ASN A 1 182 ? 10.350 -6.187 -27.312 1.00 98.50 182 ASN A C 1
ATOM 1455 O O . ASN A 1 182 ? 9.572 -5.303 -27.661 1.00 98.50 182 ASN A O 1
ATOM 1459 N N . TYR A 1 183 ? 11.474 -6.436 -27.990 1.00 97.56 183 TYR A N 1
ATOM 1460 C CA . TYR A 1 183 ? 11.913 -5.646 -29.149 1.00 97.56 183 TYR A CA 1
ATOM 1461 C C . TYR A 1 183 ? 10.799 -5.452 -30.196 1.00 97.56 183 TYR A C 1
ATOM 1463 O O . TYR A 1 183 ? 10.614 -4.366 -30.738 1.00 97.56 183 TYR A O 1
ATOM 1471 N N . LYS A 1 184 ? 10.016 -6.508 -30.454 1.00 97.88 184 LYS A N 1
ATOM 1472 C CA . LYS A 1 184 ? 8.907 -6.506 -31.425 1.00 97.88 184 LYS A CA 1
ATOM 1473 C C . LYS A 1 184 ? 7.730 -5.596 -31.042 1.00 97.88 184 LYS A C 1
ATOM 1475 O O . LYS A 1 184 ? 6.906 -5.313 -31.907 1.00 97.88 184 LYS A O 1
ATOM 1480 N N . ASP A 1 185 ? 7.624 -5.210 -29.771 1.00 98.25 185 ASP A N 1
ATOM 1481 C CA . ASP A 1 185 ? 6.524 -4.394 -29.254 1.00 98.25 185 ASP A CA 1
ATOM 1482 C C . ASP A 1 185 ? 6.808 -2.890 -29.449 1.00 98.25 185 ASP A C 1
ATOM 1484 O O . ASP A 1 185 ? 5.894 -2.068 -29.373 1.00 98.25 185 ASP A O 1
ATOM 1488 N N . PHE A 1 186 ? 8.057 -2.523 -29.761 1.00 98.38 186 PHE A N 1
ATOM 1489 C CA . PHE A 1 186 ? 8.435 -1.154 -30.093 1.00 98.38 186 PHE A CA 1
ATOM 1490 C C . PHE A 1 186 ? 7.951 -0.740 -31.485 1.00 98.38 186 PHE A C 1
ATOM 1492 O O . PHE A 1 186 ? 8.012 -1.491 -32.460 1.00 98.38 186 PHE A O 1
ATOM 1499 N N . SER A 1 187 ? 7.564 0.527 -31.597 1.00 97.81 187 SER A N 1
ATOM 1500 C CA . SER A 1 187 ? 7.321 1.195 -32.873 1.00 97.81 187 SER A CA 1
ATOM 1501 C C . SER A 1 187 ? 8.569 1.958 -33.315 1.00 97.81 187 SER A C 1
ATOM 1503 O O . SER A 1 187 ? 9.203 2.646 -32.520 1.00 97.81 187 SER A O 1
ATOM 1505 N N . ALA A 1 188 ? 8.943 1.845 -34.589 1.00 96.62 188 ALA A N 1
ATOM 1506 C CA . ALA A 1 188 ? 10.103 2.556 -35.121 1.00 96.62 188 ALA A CA 1
ATOM 1507 C C . ALA A 1 188 ? 9.743 3.999 -35.508 1.00 96.62 188 ALA A C 1
ATOM 1509 O O . ALA A 1 188 ? 8.941 4.222 -36.417 1.00 96.62 188 ALA A O 1
ATOM 1510 N N . GLU A 1 189 ? 10.412 4.972 -34.892 1.00 96.25 189 GLU A N 1
ATOM 1511 C CA . GLU A 1 189 ? 10.277 6.398 -35.184 1.00 96.25 189 GLU A CA 1
ATOM 1512 C C . GLU A 1 189 ? 11.639 6.995 -35.551 1.00 96.25 189 GLU A C 1
ATOM 1514 O O . GLU A 1 189 ? 12.489 7.249 -34.702 1.00 96.25 189 GLU A O 1
ATOM 1519 N N . LYS A 1 190 ? 11.864 7.257 -36.845 1.00 93.44 190 LYS A N 1
ATOM 1520 C CA . LYS A 1 190 ? 13.145 7.777 -37.364 1.00 93.44 190 LYS A CA 1
ATOM 1521 C C . LYS A 1 190 ? 14.333 6.890 -36.935 1.00 93.44 190 LYS A C 1
ATOM 1523 O O . LYS A 1 190 ? 14.493 5.792 -37.469 1.00 93.44 190 LYS A O 1
ATOM 1528 N N . SER A 1 191 ? 15.174 7.388 -36.028 1.00 95.81 191 SER A N 1
ATOM 1529 C CA . SER A 1 191 ? 16.371 6.733 -35.488 1.00 95.81 191 SER A CA 1
ATOM 1530 C C . SER A 1 191 ? 16.132 6.034 -34.148 1.00 95.81 191 SER A C 1
ATOM 1532 O O . SER A 1 191 ? 17.082 5.524 -33.563 1.00 95.81 191 SER A O 1
ATOM 1534 N N . GLU A 1 192 ? 14.895 6.011 -33.659 1.00 97.31 192 GLU A N 1
ATOM 1535 C CA . GLU A 1 192 ? 14.539 5.504 -32.337 1.00 97.31 192 GLU A CA 1
ATOM 1536 C C . GLU A 1 192 ? 13.481 4.403 -32.427 1.00 97.31 192 GLU A C 1
ATOM 1538 O O . GLU A 1 192 ? 12.738 4.276 -33.406 1.00 97.31 192 GLU A O 1
ATOM 1543 N N . LEU A 1 193 ? 13.441 3.594 -31.381 1.00 98.19 193 LEU A N 1
ATOM 1544 C CA . LEU A 1 193 ? 12.380 2.661 -31.052 1.00 98.19 193 LEU A CA 1
ATOM 1545 C C . LEU A 1 193 ? 11.614 3.256 -29.871 1.00 98.19 193 LEU A C 1
ATOM 1547 O O . LEU A 1 193 ? 12.229 3.657 -28.882 1.00 98.19 193 LEU A O 1
ATOM 1551 N N . VAL A 1 194 ? 10.290 3.318 -29.991 1.00 98.38 194 VAL A N 1
ATOM 1552 C CA . VAL A 1 194 ? 9.399 3.943 -29.010 1.00 98.38 194 VAL A CA 1
ATOM 1553 C C . VAL A 1 194 ? 8.372 2.933 -28.516 1.00 98.38 194 VAL A C 1
ATOM 1555 O O . VAL A 1 194 ? 7.761 2.212 -29.309 1.00 98.38 194 VAL A O 1
ATOM 1558 N N . PHE A 1 195 ? 8.183 2.885 -27.204 1.00 98.56 195 PHE A N 1
ATOM 1559 C CA . PHE A 1 195 ? 7.130 2.126 -26.541 1.00 98.56 195 PHE A CA 1
ATOM 1560 C C . PHE A 1 195 ? 6.467 2.996 -25.472 1.00 98.56 195 PHE A C 1
ATOM 1562 O O . PHE A 1 195 ? 7.112 3.871 -24.899 1.00 98.56 195 PHE A O 1
ATOM 1569 N N . TYR A 1 196 ? 5.187 2.743 -25.202 1.00 98.38 196 TYR A N 1
ATOM 1570 C CA . TYR A 1 196 ? 4.452 3.401 -24.126 1.00 98.38 196 TYR A CA 1
ATOM 1571 C C . TYR A 1 196 ? 4.034 2.364 -23.091 1.00 98.38 196 TYR A C 1
ATOM 1573 O O . TYR A 1 196 ? 3.238 1.472 -23.398 1.00 98.38 196 TYR A O 1
ATOM 1581 N N . ILE A 1 197 ? 4.562 2.492 -21.875 1.00 98.38 197 ILE A N 1
ATOM 1582 C CA . ILE A 1 197 ? 4.076 1.758 -20.709 1.00 98.38 197 ILE A CA 1
ATOM 1583 C C . ILE A 1 197 ? 2.664 2.258 -20.435 1.00 98.38 197 ILE A C 1
ATOM 1585 O O . ILE A 1 197 ? 2.444 3.459 -20.279 1.00 98.38 197 ILE A O 1
ATOM 1589 N N . LYS A 1 198 ? 1.714 1.325 -20.443 1.00 98.19 198 LYS A N 1
ATOM 1590 C CA . LYS A 1 198 ? 0.283 1.633 -20.351 1.00 98.19 198 LYS A CA 1
ATOM 1591 C C . LYS A 1 198 ? -0.260 1.522 -18.943 1.00 98.19 198 LYS A C 1
ATOM 1593 O O . LYS A 1 198 ? -1.310 2.078 -18.659 1.00 98.19 198 LYS A O 1
ATOM 1598 N N . LYS A 1 199 ? 0.409 0.739 -18.102 1.00 97.81 199 LYS A N 1
ATOM 1599 C CA . LYS A 1 199 ? -0.025 0.482 -16.742 1.00 97.81 199 LYS A CA 1
ATOM 1600 C C . LYS A 1 199 ? 1.098 -0.083 -15.886 1.00 97.81 199 LYS A C 1
ATOM 1602 O O . LYS A 1 199 ? 2.042 -0.635 -16.455 1.00 97.81 199 LYS A O 1
ATOM 1607 N N . PHE A 1 200 ? 0.940 0.034 -14.575 1.00 97.88 200 PHE A N 1
ATOM 1608 C CA . PHE A 1 200 ? 1.715 -0.699 -13.579 1.00 97.88 200 PHE A CA 1
ATOM 1609 C C . PHE A 1 200 ? 0.847 -1.045 -12.363 1.00 97.88 200 PHE A C 1
ATOM 1611 O O . PHE A 1 200 ? -0.183 -0.398 -12.136 1.00 97.88 200 PHE A O 1
ATOM 1618 N N . ASP A 1 201 ? 1.256 -2.062 -11.615 1.00 97.62 201 ASP A N 1
ATOM 1619 C CA . ASP A 1 201 ? 0.565 -2.510 -10.402 1.00 97.62 201 ASP A CA 1
ATOM 1620 C C . ASP A 1 201 ? 1.031 -1.700 -9.173 1.00 97.62 201 ASP A C 1
ATOM 1622 O O . ASP A 1 201 ? 2.215 -1.381 -9.025 1.00 97.62 201 ASP A O 1
ATOM 1626 N N . TYR A 1 202 ? 0.095 -1.338 -8.293 1.00 97.50 202 TYR A N 1
ATOM 1627 C CA . TYR A 1 202 ? 0.372 -0.615 -7.047 1.00 97.50 202 TYR A CA 1
ATOM 1628 C C . TYR A 1 202 ? -0.491 -1.130 -5.900 1.00 97.50 202 TYR A C 1
ATOM 1630 O O . TYR A 1 202 ? -1.532 -1.752 -6.119 1.00 97.50 202 TYR A O 1
ATOM 1638 N N . SER A 1 203 ? -0.079 -0.818 -4.676 1.00 97.06 203 SER A N 1
ATOM 1639 C CA . SER A 1 203 ? -0.842 -1.069 -3.464 1.00 97.06 203 SER A CA 1
ATOM 1640 C C . SER A 1 203 ? -1.214 0.230 -2.750 1.00 97.06 203 SER A C 1
ATOM 1642 O O . SER A 1 203 ? -0.480 1.216 -2.797 1.00 97.06 203 SER A O 1
ATOM 1644 N N . PHE A 1 204 ? -2.372 0.258 -2.097 1.00 96.12 204 PHE A N 1
ATOM 1645 C CA . PHE A 1 204 ? -2.859 1.416 -1.346 1.00 96.12 204 PHE A CA 1
ATOM 1646 C C . PHE A 1 204 ? -3.552 0.989 -0.055 1.00 96.12 204 PHE A C 1
ATOM 1648 O O . PHE A 1 204 ? -4.088 -0.119 0.044 1.00 96.12 204 PHE A O 1
ATOM 1655 N N . TYR A 1 205 ? -3.549 1.885 0.927 1.00 94.88 205 TYR A N 1
ATOM 1656 C CA . TYR A 1 205 ? -4.297 1.731 2.163 1.00 94.88 205 TYR A CA 1
ATOM 1657 C C . TYR A 1 205 ? -5.780 1.992 1.909 1.00 94.88 205 TYR A C 1
ATOM 1659 O O . TYR A 1 205 ? -6.175 3.041 1.394 1.00 94.88 205 TYR A O 1
ATOM 1667 N N . PHE A 1 206 ? -6.619 1.045 2.306 1.00 95.12 206 PHE A N 1
ATOM 1668 C CA . PHE A 1 206 ? -8.064 1.164 2.232 1.00 95.12 206 PHE A CA 1
ATOM 1669 C C . PHE A 1 206 ? -8.657 1.058 3.634 1.00 95.12 206 PHE A C 1
ATOM 1671 O O . PHE A 1 206 ? -8.569 0.016 4.277 1.00 95.12 206 PHE A O 1
ATOM 1678 N N . SER A 1 207 ? -9.291 2.136 4.098 1.00 95.62 207 SER A N 1
ATOM 1679 C CA . SER A 1 207 ? -9.994 2.161 5.383 1.00 95.62 207 SER A CA 1
ATOM 1680 C C . SER A 1 207 ? -11.510 2.037 5.204 1.00 95.62 207 SER A C 1
ATOM 1682 O O . SER A 1 207 ? -12.089 2.636 4.295 1.00 95.62 207 SER A O 1
ATOM 1684 N N . THR A 1 208 ? -12.162 1.303 6.103 1.00 95.62 208 THR A N 1
ATOM 1685 C CA . THR A 1 208 ? -13.620 1.252 6.269 1.00 95.62 208 THR A CA 1
ATOM 1686 C C . THR A 1 208 ? -13.976 1.651 7.691 1.00 95.62 208 THR A C 1
ATOM 1688 O O . THR A 1 208 ? -13.522 1.011 8.635 1.00 95.62 208 THR A O 1
ATOM 1691 N N . ASP A 1 209 ? -14.827 2.665 7.821 1.00 96.12 209 ASP A N 1
ATOM 1692 C CA . ASP A 1 209 ? -15.421 3.044 9.099 1.00 96.12 209 ASP A CA 1
ATOM 1693 C C . ASP A 1 209 ? -16.759 2.314 9.277 1.00 96.12 209 ASP A C 1
ATOM 1695 O O . ASP A 1 209 ? -17.599 2.307 8.369 1.00 96.12 209 ASP A O 1
ATOM 1699 N N . SER A 1 210 ? -16.965 1.709 10.444 1.00 95.38 210 SER A N 1
ATOM 1700 C CA . SER A 1 210 ? -18.190 0.996 10.811 1.00 95.38 210 SER A CA 1
ATOM 1701 C C . SER A 1 210 ? -18.728 1.498 12.146 1.00 95.38 210 SER A C 1
ATOM 1703 O O . SER A 1 210 ? -17.980 1.686 13.101 1.00 95.38 210 SER A O 1
ATOM 1705 N N . GLU A 1 211 ? -20.045 1.680 12.236 1.00 96.69 211 GLU A N 1
ATOM 1706 C CA . GLU A 1 211 ? -20.709 1.929 13.518 1.00 96.69 211 GLU A CA 1
ATOM 1707 C C . GLU A 1 211 ? -20.809 0.616 14.304 1.00 96.69 211 GLU A C 1
ATOM 1709 O O . GLU A 1 211 ? -21.290 -0.396 13.785 1.00 96.69 211 GLU A O 1
ATOM 1714 N N . ILE A 1 212 ? -20.403 0.640 15.573 1.00 95.75 212 ILE A N 1
ATOM 1715 C CA . ILE A 1 212 ? -20.503 -0.498 16.485 1.00 95.75 212 ILE A CA 1
ATOM 1716 C C . ILE A 1 212 ? -21.598 -0.246 17.512 1.00 95.75 212 ILE A C 1
ATOM 1718 O O . ILE A 1 212 ? -21.681 0.818 18.128 1.00 95.75 212 ILE A O 1
ATOM 1722 N N . LYS A 1 213 ? -22.423 -1.274 17.723 1.00 96.12 213 LYS A N 1
ATOM 1723 C CA . LYS A 1 213 ? -23.407 -1.324 18.797 1.00 96.12 213 LYS A CA 1
ATOM 1724 C C . LYS A 1 213 ? -23.398 -2.693 19.462 1.00 96.12 213 LYS A C 1
ATOM 1726 O O . LYS A 1 213 ? -23.702 -3.690 18.815 1.00 96.12 213 LYS A O 1
ATOM 1731 N N . ILE A 1 214 ? -23.088 -2.721 20.755 1.00 94.88 214 ILE A N 1
ATOM 1732 C CA . ILE A 1 214 ? -22.945 -3.947 21.542 1.00 94.88 214 ILE A CA 1
ATOM 1733 C C . ILE A 1 214 ? -23.921 -3.902 22.715 1.00 94.88 214 ILE A C 1
ATOM 1735 O O . ILE A 1 214 ? -23.867 -3.012 23.570 1.00 94.88 214 ILE A O 1
ATOM 1739 N N . ASP A 1 215 ? -24.835 -4.866 22.742 1.00 92.19 215 ASP A N 1
ATOM 1740 C CA . ASP A 1 215 ? -25.806 -5.025 23.818 1.00 92.19 215 ASP A CA 1
ATOM 1741 C C . ASP A 1 215 ? -25.159 -5.713 25.025 1.00 92.19 215 ASP A C 1
ATOM 1743 O O . ASP A 1 215 ? -24.442 -6.706 24.888 1.00 92.19 215 ASP A O 1
ATOM 1747 N N . LEU A 1 216 ? -25.447 -5.217 26.230 1.00 86.25 216 LEU A N 1
ATOM 1748 C CA . LEU A 1 216 ? -25.044 -5.915 27.447 1.00 86.25 216 LEU A CA 1
ATOM 1749 C C . LEU A 1 216 ? -25.934 -7.148 27.683 1.00 86.25 216 LEU A C 1
ATOM 1751 O O . LEU A 1 216 ? -27.153 -7.069 27.491 1.00 86.25 216 LEU A O 1
ATOM 1755 N N . PRO A 1 217 ? -25.365 -8.278 28.144 1.00 77.94 217 PRO A N 1
ATOM 1756 C CA . PRO A 1 217 ? -26.159 -9.433 28.537 1.00 77.94 217 PRO A CA 1
ATOM 1757 C C . PRO A 1 217 ? -27.096 -9.067 29.700 1.00 77.94 217 PRO A C 1
ATOM 1759 O O . PRO A 1 217 ? -26.703 -8.370 30.640 1.00 77.94 217 PRO A O 1
ATOM 1762 N N . ASN A 1 218 ? -28.350 -9.524 29.600 1.00 59.38 218 ASN A N 1
ATOM 1763 C CA . ASN A 1 218 ? -29.382 -9.335 30.628 1.00 59.38 218 ASN A CA 1
ATOM 1764 C C . ASN A 1 218 ? -29.112 -10.155 31.891 1.00 59.38 218 ASN A C 1
ATOM 1766 O O . ASN A 1 218 ? -28.697 -11.328 31.751 1.00 59.38 218 ASN A O 1
#

Secondary structure (DSSP, 8-state):
-----PPPHHHHHHHHHTTTPPEEEEEEEEETEEEEEEEETTEE-SS--HHHHHHHHHHHHHHT-TT--EEEEEEEEEEEETTTTEEEEEEEEEEEEEEEEEEEEEEEEETTS--SEEEEEEEEETTEEEEEEEEEE-SSS---HHHHHHHHHHHHHHHHHHHHHHTTSTTEEEEEEEEEEEGGGPEEETTEEEEEEEEEEEEEEEEEEEEEEEEPP-

Foldseek 3Di:
DDPPPDDALLRVLCVLCVVVKKWKWKKKAAQQAIDIWIDINPHTDPDDDPSRVVVSVLVCVQVVCVRRHDQKIKIWMWIQDNVVSKTKIKMKIKHKDKDKQFDWAKAKDFPPDDAFKKKWWFKWAQLGTPDTWIAGHHPDDDDDVVRVVSRVVRSVRCVVVVSVSSVPDPQFRIFTFIDIGGPVQFDDDPRITMDIDGIGMTMGMDMDMDIDIGHRDD

Organism: NCBI:txid1096750

Radius of gyration: 28.83 Å; chains: 1; bounding box: 60×30×91 Å

pLDDT: mean 93.98, std 8.99, range [38.22, 98.56]

Sequence (218 aa):
MTHKDYPTMTEYCQKITENGQQLCVSWNGGHDSGYFEMSINEEIIDTPDDLQNAIIDLIADNTDYGSFAGSFDTEGEVYYNPATKCFEGNDRYTDTREEVKECSMEVRVPRDIWFDSIDIQLHADEMEIEELSAFMVIKDGARTRQHDVIEATLQKALIPQFTNEIESIKDISGAWDVITINYKDFSAEKSELVFYIKKFDYSFYFSTDSEIKIDLPN